Protein AF-A0A1S3J4L2-F1 (afdb_monomer_lite)

Organism: Lingula anatina (NCBI:txid7574)

Structure (mmCIF, N/CA/C/O backbone):
data_AF-A0A1S3J4L2-F1
#
_entry.id   AF-A0A1S3J4L2-F1
#
loop_
_atom_site.group_PDB
_atom_site.id
_atom_site.type_symbol
_atom_site.label_atom_id
_atom_site.label_alt_id
_atom_site.label_comp_id
_atom_site.label_asym_id
_atom_site.label_entity_id
_atom_site.label_seq_id
_atom_site.pdbx_PDB_ins_code
_atom_site.Cartn_x
_atom_site.Cartn_y
_atom_site.Cartn_z
_atom_site.occupancy
_atom_site.B_iso_or_equiv
_atom_site.auth_seq_id
_atom_site.auth_comp_id
_atom_site.auth_asym_id
_atom_site.auth_atom_id
_atom_site.pdbx_PDB_model_num
ATOM 1 N N . MET A 1 1 ? 9.289 -12.365 -8.839 1.00 95.38 1 MET A N 1
ATOM 2 C CA . MET A 1 1 ? 9.817 -11.916 -10.148 1.00 95.38 1 MET A CA 1
ATOM 3 C C . MET A 1 1 ? 8.700 -11.762 -11.166 1.00 95.38 1 MET A C 1
ATOM 5 O O . MET A 1 1 ? 8.234 -10.644 -11.313 1.00 95.38 1 MET A O 1
ATOM 9 N N . VAL A 1 2 ? 8.193 -12.844 -11.773 1.00 97.12 2 VAL A N 1
ATOM 10 C CA . VAL A 1 2 ? 7.150 -12.778 -12.822 1.00 97.12 2 VAL A CA 1
ATOM 11 C C . VAL A 1 2 ? 5.933 -11.952 -12.399 1.00 97.12 2 VAL A C 1
ATOM 13 O O . VAL A 1 2 ? 5.588 -11.002 -13.086 1.00 97.12 2 VAL A O 1
ATOM 16 N N . MET A 1 3 ? 5.343 -12.230 -11.230 1.00 97.94 3 MET A N 1
ATOM 17 C CA . MET A 1 3 ? 4.173 -11.473 -10.761 1.00 97.94 3 MET A CA 1
ATOM 18 C C . MET A 1 3 ? 4.462 -9.987 -10.532 1.00 97.94 3 MET A C 1
ATOM 20 O O . MET A 1 3 ? 3.619 -9.157 -10.833 1.00 97.94 3 MET A O 1
ATOM 24 N N . SER A 1 4 ? 5.655 -9.638 -10.044 1.00 97.56 4 SER A N 1
ATOM 25 C CA . SER A 1 4 ? 6.045 -8.235 -9.864 1.00 97.56 4 SER A CA 1
ATOM 26 C C . SER A 1 4 ? 6.133 -7.513 -11.203 1.00 97.56 4 SER A C 1
ATOM 28 O O . SER A 1 4 ? 5.570 -6.433 -11.337 1.00 97.56 4 SER A O 1
ATOM 30 N N . MET A 1 5 ? 6.758 -8.140 -12.205 1.00 97.25 5 MET A N 1
ATOM 31 C CA . MET A 1 5 ? 6.812 -7.567 -13.548 1.00 97.25 5 MET A CA 1
ATOM 32 C C . MET A 1 5 ? 5.424 -7.493 -14.190 1.00 97.25 5 MET A C 1
ATOM 34 O O . MET A 1 5 ? 5.068 -6.465 -14.748 1.00 97.25 5 MET A O 1
ATOM 38 N N . SER A 1 6 ? 4.613 -8.545 -14.063 1.00 96.38 6 SER A N 1
ATOM 39 C CA . SER A 1 6 ? 3.235 -8.561 -14.561 1.00 96.38 6 SER A CA 1
ATOM 40 C C . SER A 1 6 ? 2.420 -7.411 -13.960 1.00 96.38 6 SER A C 1
ATOM 42 O O . SER A 1 6 ? 1.810 -6.647 -14.699 1.00 96.38 6 SER A O 1
ATOM 44 N N . THR A 1 7 ? 2.480 -7.194 -12.640 1.00 97.12 7 THR A N 1
ATOM 45 C CA . THR A 1 7 ? 1.820 -6.041 -12.004 1.00 97.12 7 THR A CA 1
ATOM 46 C C . THR A 1 7 ? 2.348 -4.702 -12.528 1.00 97.12 7 THR A C 1
ATOM 48 O O . THR A 1 7 ? 1.549 -3.796 -12.758 1.00 97.12 7 THR A O 1
ATOM 51 N N . LEU A 1 8 ? 3.661 -4.564 -12.755 1.00 96.62 8 LEU A N 1
ATOM 52 C CA . LEU A 1 8 ? 4.227 -3.349 -13.351 1.00 96.62 8 LEU A CA 1
ATOM 53 C C . LEU A 1 8 ? 3.675 -3.107 -14.759 1.00 96.62 8 LEU A C 1
ATOM 55 O O . LEU A 1 8 ? 3.185 -2.015 -15.016 1.00 96.62 8 LEU A O 1
ATOM 59 N N . LEU A 1 9 ? 3.680 -4.117 -15.633 1.00 95.75 9 LEU A N 1
ATOM 60 C CA . LEU A 1 9 ? 3.182 -4.005 -17.009 1.00 95.75 9 LEU A CA 1
ATOM 61 C C . LEU A 1 9 ? 1.682 -3.690 -17.071 1.00 95.75 9 LEU A C 1
ATOM 63 O O . LEU A 1 9 ? 1.249 -2.928 -17.934 1.00 95.75 9 LEU A O 1
ATOM 67 N N . ARG A 1 10 ? 0.892 -4.211 -16.125 1.00 95.62 10 ARG A N 1
ATOM 68 C CA . ARG A 1 10 ? -0.543 -3.897 -16.006 1.00 95.62 10 ARG A CA 1
ATOM 69 C C . ARG A 1 10 ? -0.801 -2.437 -15.629 1.00 95.62 10 ARG A C 1
ATOM 71 O O . ARG A 1 10 ? -1.798 -1.878 -16.073 1.00 95.62 10 ARG A O 1
ATOM 78 N N . ASN A 1 11 ? 0.078 -1.831 -14.832 1.00 94.94 11 ASN A N 1
ATOM 79 C CA . ASN A 1 11 ? -0.028 -0.421 -14.439 1.00 94.94 11 ASN A CA 1
ATOM 80 C C . ASN A 1 11 ? 0.638 0.519 -15.454 1.00 94.94 11 ASN A C 1
ATOM 82 O O . ASN A 1 11 ? 0.178 1.638 -15.666 1.00 94.94 11 ASN A O 1
ATOM 86 N N . LYS A 1 12 ? 1.730 0.069 -16.076 1.00 94.50 12 LYS A N 1
ATOM 87 C CA . LYS A 1 12 ? 2.533 0.828 -17.027 1.00 94.50 12 LYS A CA 1
ATOM 88 C C . LYS A 1 12 ? 3.054 -0.108 -18.127 1.00 94.50 12 LYS A C 1
ATOM 90 O O . LYS A 1 12 ? 4.116 -0.702 -17.956 1.00 94.50 12 LYS A O 1
ATOM 95 N N . PRO A 1 13 ? 2.349 -0.211 -19.271 1.00 92.06 13 PRO A N 1
ATOM 96 C CA . PRO A 1 13 ? 2.710 -1.133 -20.355 1.00 92.06 13 PRO A CA 1
ATOM 97 C C . PRO A 1 13 ? 4.096 -0.895 -20.967 1.00 92.06 13 PRO A C 1
ATOM 99 O O . PRO A 1 13 ? 4.701 -1.823 -21.488 1.00 92.06 13 PRO A O 1
ATOM 102 N N . LYS A 1 14 ? 4.600 0.344 -20.893 1.00 92.62 14 LYS A N 1
ATOM 103 C CA . LYS A 1 14 ? 5.956 0.729 -21.313 1.00 92.62 14 LYS A CA 1
ATOM 104 C C . LYS A 1 14 ? 6.709 1.357 -20.131 1.00 92.62 14 LYS A C 1
ATOM 106 O O . LYS A 1 14 ? 6.730 2.588 -20.005 1.00 92.62 14 LYS A O 1
ATOM 111 N N . PRO A 1 15 ? 7.245 0.549 -19.200 1.00 95.31 15 PRO A N 1
ATOM 112 C CA . PRO A 1 15 ? 7.987 1.055 -18.053 1.00 95.31 15 PRO A CA 1
ATOM 113 C C . PRO A 1 15 ? 9.398 1.493 -18.459 1.00 95.31 15 PRO A C 1
ATOM 115 O O . PRO A 1 15 ? 9.988 0.938 -19.378 1.00 95.31 15 PRO A O 1
ATOM 118 N N . LYS A 1 16 ? 9.981 2.454 -17.748 1.00 95.81 16 LYS A N 1
ATOM 119 C CA . LYS A 1 16 ? 11.404 2.809 -17.853 1.00 95.81 16 LYS A CA 1
ATOM 120 C C . LYS A 1 16 ? 12.263 1.715 -17.211 1.00 95.81 16 LYS A C 1
ATOM 122 O O . LYS A 1 16 ? 11.797 1.018 -16.313 1.00 95.81 16 LYS A O 1
ATOM 127 N N . GLU A 1 17 ? 13.534 1.613 -17.602 1.00 94.94 17 GLU A N 1
ATOM 128 C CA . GLU A 1 17 ? 14.438 0.601 -17.026 1.00 94.94 17 GLU A CA 1
ATOM 129 C C . GLU A 1 17 ? 14.558 0.713 -15.497 1.00 94.94 17 GLU A C 1
ATOM 131 O O . GLU A 1 17 ? 14.557 -0.299 -14.803 1.00 94.94 17 GLU A O 1
ATOM 136 N N . GLU A 1 18 ? 14.587 1.937 -14.964 1.00 94.62 18 GLU A N 1
ATOM 137 C CA . GLU A 1 18 ? 14.624 2.188 -13.518 1.00 94.62 18 GLU A CA 1
ATOM 138 C C . GLU A 1 18 ? 13.386 1.621 -12.799 1.00 94.62 18 GLU A C 1
ATOM 140 O O . GLU A 1 18 ? 13.481 1.080 -11.701 1.00 94.62 18 GLU A O 1
ATOM 145 N N . GLU A 1 19 ? 12.208 1.685 -13.423 1.00 95.12 19 GLU A N 1
ATOM 146 C CA . GLU A 1 19 ? 10.973 1.137 -12.849 1.00 95.12 19 GLU A CA 1
ATOM 147 C C . GLU A 1 19 ? 10.989 -0.396 -12.851 1.00 95.12 19 GLU A C 1
ATOM 149 O O . GLU A 1 19 ? 10.502 -1.018 -11.902 1.00 95.12 19 GLU A O 1
ATOM 154 N N . VAL A 1 20 ? 11.596 -1.002 -13.878 1.00 96.31 20 VAL A N 1
ATOM 155 C CA . VAL A 1 20 ? 11.847 -2.449 -13.929 1.00 96.31 20 VAL A CA 1
ATOM 156 C C . VAL A 1 20 ? 12.805 -2.866 -12.817 1.00 96.31 20 VAL A C 1
ATOM 158 O O . VAL A 1 20 ? 12.575 -3.880 -12.170 1.00 96.31 20 VAL A O 1
ATOM 161 N N . GLU A 1 21 ? 13.853 -2.098 -12.534 1.00 95.19 21 GLU A N 1
ATOM 162 C CA . GLU A 1 21 ? 14.756 -2.400 -11.417 1.00 95.19 21 GLU A CA 1
ATOM 163 C C . GLU A 1 21 ? 14.051 -2.243 -10.060 1.00 95.19 21 GLU A C 1
ATOM 165 O O . GLU A 1 21 ? 14.093 -3.143 -9.212 1.00 95.19 21 GLU A O 1
ATOM 170 N N . ASN A 1 22 ? 13.324 -1.139 -9.877 1.00 94.19 22 ASN A N 1
ATOM 171 C CA . ASN A 1 22 ? 12.660 -0.808 -8.619 1.00 94.19 22 ASN A CA 1
ATOM 172 C C . ASN A 1 22 ? 11.575 -1.822 -8.224 1.00 94.19 22 ASN A C 1
ATOM 174 O O . ASN A 1 22 ? 11.453 -2.157 -7.040 1.00 94.19 22 ASN A O 1
ATOM 178 N N . ILE A 1 23 ? 10.837 -2.402 -9.181 1.00 96.31 23 ILE A N 1
ATOM 179 C CA . ILE A 1 23 ? 9.796 -3.395 -8.862 1.00 96.31 23 ILE A CA 1
ATOM 180 C C . ILE A 1 23 ? 10.363 -4.673 -8.213 1.00 96.31 23 ILE A C 1
ATOM 182 O O . ILE A 1 23 ? 9.628 -5.427 -7.562 1.00 96.31 23 ILE A O 1
ATOM 186 N N . PHE A 1 24 ? 11.672 -4.922 -8.340 1.00 96.81 24 PHE A N 1
ATOM 187 C CA . PHE A 1 24 ? 12.342 -6.081 -7.751 1.00 96.81 24 PHE A CA 1
ATOM 188 C C . PHE A 1 24 ? 12.949 -5.846 -6.364 1.00 96.81 24 PHE A C 1
ATOM 190 O O . PHE A 1 24 ? 13.405 -6.821 -5.770 1.00 96.81 24 PHE A O 1
ATOM 197 N N . GLN A 1 25 ? 12.856 -4.643 -5.782 1.00 95.06 25 GLN A N 1
ATOM 198 C CA . GLN A 1 25 ? 13.366 -4.339 -4.428 1.00 95.06 25 GLN A CA 1
ATOM 199 C C . GLN A 1 25 ? 12.900 -5.333 -3.343 1.00 95.06 25 GLN A C 1
ATOM 201 O O . GLN A 1 25 ? 13.617 -5.595 -2.382 1.00 95.06 25 GLN A O 1
ATOM 206 N N . GLY A 1 26 ? 11.698 -5.905 -3.486 1.00 95.69 26 GLY A N 1
ATOM 207 C CA . GLY A 1 26 ? 11.137 -6.889 -2.551 1.00 95.69 26 GLY A CA 1
ATOM 208 C C . GLY A 1 26 ? 11.308 -8.355 -2.958 1.00 95.69 26 GLY A C 1
ATOM 209 O O . GLY A 1 26 ? 10.668 -9.220 -2.363 1.00 95.69 26 GLY A O 1
ATOM 210 N N . ASN A 1 27 ? 12.087 -8.658 -3.999 1.00 97.44 27 ASN A N 1
ATOM 211 C CA . ASN A 1 27 ? 12.227 -10.010 -4.531 1.00 97.44 27 ASN A CA 1
ATOM 212 C C . ASN A 1 27 ? 13.662 -10.514 -4.388 1.00 97.44 27 ASN A C 1
ATOM 214 O O . ASN A 1 27 ? 14.582 -9.937 -4.954 1.00 97.44 27 ASN A O 1
ATOM 218 N N . LEU A 1 28 ? 13.837 -11.646 -3.704 1.00 97.44 28 LEU A N 1
ATOM 219 C CA . LEU A 1 28 ? 15.148 -12.256 -3.514 1.00 97.44 28 LEU A CA 1
ATOM 220 C C . LEU A 1 28 ? 15.372 -13.422 -4.480 1.00 97.44 28 LEU A C 1
ATOM 222 O O . LEU A 1 28 ? 14.517 -14.294 -4.631 1.00 97.44 28 LEU A O 1
ATOM 226 N N . CYS A 1 29 ? 16.546 -13.460 -5.104 1.00 96.94 29 CYS A N 1
ATOM 227 C CA . CYS A 1 29 ? 17.034 -14.599 -5.871 1.00 96.94 29 CYS A CA 1
ATOM 228 C C . CYS A 1 29 ? 18.476 -14.911 -5.467 1.00 96.94 29 CYS A C 1
ATOM 230 O O . CYS A 1 29 ? 19.332 -14.029 -5.456 1.00 96.94 29 CYS A O 1
ATOM 232 N N . ARG A 1 30 ? 18.753 -16.177 -5.137 1.00 98.00 30 ARG A N 1
ATOM 233 C CA . ARG A 1 30 ? 20.086 -16.612 -4.697 1.00 98.00 30 ARG A CA 1
ATOM 234 C C . ARG A 1 30 ? 20.963 -17.154 -5.829 1.00 98.00 30 ARG A C 1
ATOM 236 O O . ARG A 1 30 ? 22.171 -17.229 -5.652 1.00 98.00 30 ARG A O 1
ATOM 243 N N . CYS A 1 31 ? 20.371 -17.528 -6.963 1.00 97.94 31 CYS A N 1
ATOM 244 C CA . CYS A 1 31 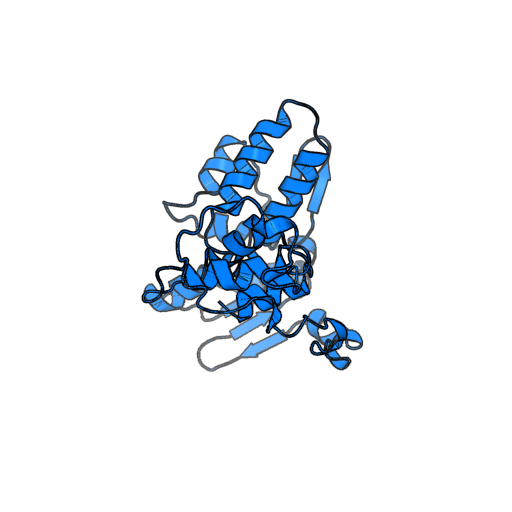? 21.055 -18.301 -8.004 1.00 97.94 31 CYS A CA 1
ATOM 245 C C . CYS A 1 31 ? 21.572 -17.443 -9.162 1.00 97.94 31 CYS A C 1
ATOM 247 O O . CYS A 1 31 ? 22.691 -17.633 -9.613 1.00 97.94 31 CYS A O 1
ATOM 249 N N . THR A 1 32 ? 20.760 -16.513 -9.667 1.00 95.19 32 THR A N 1
ATOM 250 C CA . THR A 1 32 ? 21.008 -15.884 -10.977 1.00 95.19 32 THR A CA 1
ATOM 251 C C . THR A 1 32 ? 21.933 -14.672 -10.926 1.00 95.19 32 THR A C 1
ATOM 253 O O . THR A 1 32 ? 22.329 -14.168 -11.972 1.00 95.19 32 THR A O 1
ATOM 256 N N . GLY A 1 33 ? 22.208 -14.138 -9.731 1.00 94.88 33 GLY A N 1
ATOM 257 C CA . GLY A 1 33 ? 22.867 -12.839 -9.586 1.00 94.88 33 GLY A CA 1
ATOM 258 C C . GLY A 1 33 ? 22.069 -11.674 -10.192 1.00 94.88 33 GLY A C 1
ATOM 259 O O . GLY A 1 33 ? 22.650 -10.631 -10.461 1.00 94.88 33 GLY A O 1
ATOM 260 N N . TYR A 1 34 ? 20.759 -11.847 -10.427 1.00 95.88 34 TYR A N 1
ATOM 261 C CA . TYR A 1 34 ? 19.798 -10.889 -11.012 1.00 95.88 34 TYR A CA 1
ATOM 262 C C . TYR A 1 34 ? 20.051 -10.426 -12.447 1.00 95.88 34 TYR A C 1
ATOM 264 O O . TYR A 1 34 ? 19.075 -10.137 -13.136 1.00 95.88 34 TYR A O 1
ATOM 272 N N . ARG A 1 35 ? 21.298 -10.404 -12.924 1.00 94.31 35 ARG A N 1
ATOM 273 C CA . ARG A 1 35 ? 21.663 -9.953 -14.273 1.00 94.31 35 ARG A CA 1
ATOM 274 C C . ARG A 1 35 ? 20.737 -10.493 -15.379 1.00 94.31 35 ARG A C 1
ATOM 276 O O . ARG A 1 35 ? 20.100 -9.666 -16.024 1.00 94.31 35 ARG A O 1
ATOM 283 N N . PRO A 1 36 ? 20.539 -11.818 -15.550 1.00 92.94 36 PRO A N 1
ATOM 284 C CA . PRO A 1 36 ? 19.683 -12.326 -16.628 1.00 92.94 36 PRO A CA 1
ATOM 285 C C . PRO A 1 36 ? 18.194 -11.985 -16.439 1.00 92.94 36 PRO A C 1
ATOM 287 O O . PRO A 1 36 ? 17.447 -11.904 -17.407 1.00 92.94 36 PRO A O 1
ATOM 290 N N . ILE A 1 37 ? 17.744 -11.764 -15.198 1.00 94.81 37 ILE A N 1
ATOM 291 C CA . ILE A 1 37 ? 16.358 -11.372 -14.902 1.00 94.81 37 ILE A CA 1
ATOM 292 C C . ILE A 1 37 ? 16.122 -9.930 -15.362 1.00 94.81 37 ILE A C 1
ATOM 294 O O . ILE A 1 37 ? 15.124 -9.647 -16.022 1.00 94.81 37 ILE A O 1
ATOM 298 N N . LEU A 1 38 ? 17.042 -9.026 -15.015 1.00 93.69 38 LEU A N 1
ATOM 299 C CA . LEU A 1 38 ? 16.960 -7.619 -15.398 1.00 93.69 38 LEU A CA 1
ATOM 300 C C . LEU A 1 38 ? 17.151 -7.442 -16.905 1.00 93.69 38 LEU A C 1
ATOM 302 O O . LEU A 1 38 ? 16.364 -6.732 -17.519 1.00 93.69 38 LEU A O 1
ATOM 306 N N . GLU A 1 39 ? 18.136 -8.112 -17.510 1.00 89.75 39 GLU A N 1
ATOM 307 C CA . GLU A 1 39 ? 18.350 -8.089 -18.965 1.00 89.75 39 GLU A CA 1
ATOM 308 C C . GLU A 1 39 ? 17.089 -8.528 -19.722 1.00 89.75 39 GLU A C 1
ATOM 310 O O . GLU A 1 39 ? 16.639 -7.816 -20.620 1.00 89.75 39 GLU A O 1
ATOM 315 N N . GLY A 1 40 ? 16.468 -9.638 -19.302 1.00 90.81 40 GLY A N 1
ATOM 316 C CA . GLY A 1 40 ? 15.223 -10.123 -19.893 1.00 90.81 40 GLY A CA 1
ATOM 317 C C . GLY A 1 40 ? 14.070 -9.129 -19.747 1.00 90.81 40 GLY A C 1
ATOM 318 O O . GLY A 1 40 ? 13.417 -8.797 -20.732 1.00 90.81 40 GLY A O 1
ATOM 319 N N . PHE A 1 41 ? 13.824 -8.598 -18.546 1.00 93.94 41 PHE A N 1
ATOM 320 C CA . PHE A 1 41 ? 12.686 -7.697 -18.320 1.00 93.94 41 PHE A CA 1
ATOM 321 C C . PHE A 1 41 ? 12.879 -6.275 -18.860 1.00 93.94 41 PHE A C 1
ATOM 323 O O . PHE A 1 41 ? 11.890 -5.615 -19.177 1.00 93.94 41 PHE A O 1
ATOM 330 N N . LYS A 1 42 ? 14.119 -5.805 -19.037 1.00 91.88 42 LYS A N 1
ATOM 331 C CA . LYS A 1 42 ? 14.408 -4.507 -19.673 1.00 91.88 42 LYS A CA 1
ATOM 332 C C . LYS A 1 42 ? 14.047 -4.470 -21.158 1.00 91.88 42 LYS A C 1
ATOM 334 O O . LYS A 1 42 ? 13.969 -3.385 -21.730 1.00 91.88 42 LYS A O 1
ATOM 339 N N . THR A 1 43 ? 13.774 -5.615 -21.784 1.00 90.50 43 THR A N 1
ATOM 340 C CA . THR A 1 43 ? 13.207 -5.652 -23.143 1.00 90.50 43 THR A CA 1
ATOM 341 C C . THR A 1 43 ? 11.848 -4.957 -23.227 1.00 90.50 43 THR A C 1
ATOM 343 O O . THR A 1 43 ? 11.555 -4.347 -24.247 1.00 90.50 43 THR A O 1
ATOM 346 N N . PHE A 1 44 ? 11.075 -4.924 -22.135 1.00 91.06 44 PHE A N 1
ATOM 347 C CA . PHE A 1 44 ? 9.806 -4.191 -22.063 1.00 91.06 44 PHE A CA 1
ATOM 348 C C . PHE A 1 44 ? 9.969 -2.665 -21.951 1.00 91.06 44 PHE A C 1
ATOM 350 O O . PHE A 1 44 ? 8.992 -1.933 -22.094 1.00 91.06 44 PHE A O 1
ATOM 357 N N . SER A 1 45 ? 11.184 -2.176 -21.683 1.00 89.25 45 SER A N 1
ATOM 358 C CA . SER A 1 45 ? 11.493 -0.745 -21.551 1.00 89.25 45 SER A CA 1
ATOM 359 C C . SER A 1 45 ? 12.055 -0.109 -22.813 1.00 89.25 45 SER A C 1
ATOM 361 O O . SER A 1 45 ? 12.137 1.117 -22.898 1.00 89.25 45 SER A O 1
ATOM 363 N N . LYS A 1 46 ? 12.490 -0.930 -23.767 1.00 77.44 46 LYS A N 1
ATOM 364 C CA . LYS A 1 46 ? 13.094 -0.472 -25.015 1.00 77.44 46 LYS A CA 1
ATOM 365 C C . LYS A 1 46 ? 12.026 -0.384 -26.096 1.00 77.44 46 LYS A C 1
ATOM 367 O O . LYS A 1 46 ? 11.015 -1.080 -26.047 1.00 77.44 46 LYS A O 1
ATOM 372 N N . ASP A 1 47 ? 12.281 0.466 -27.084 1.00 69.31 47 ASP A N 1
ATOM 373 C CA . ASP A 1 47 ? 11.565 0.370 -28.352 1.00 69.31 47 ASP A CA 1
ATOM 374 C C . ASP A 1 47 ? 11.781 -1.019 -28.956 1.00 69.31 47 ASP A C 1
ATOM 376 O O . ASP A 1 47 ? 12.775 -1.688 -28.646 1.00 69.31 47 ASP A O 1
ATOM 380 N N . GLU A 1 48 ? 10.847 -1.435 -29.812 1.00 66.69 48 GLU A N 1
ATOM 381 C CA . GLU A 1 48 ? 10.872 -2.754 -30.438 1.00 66.69 48 GLU A CA 1
ATOM 382 C C . GLU A 1 48 ? 12.275 -3.086 -30.972 1.00 66.69 48 GLU A C 1
ATOM 384 O O . GLU A 1 48 ? 12.917 -2.245 -31.624 1.00 66.69 48 GLU A O 1
ATOM 389 N N . PRO A 1 49 ? 12.798 -4.285 -30.653 1.00 67.88 49 PRO A N 1
ATOM 390 C CA . PRO A 1 49 ? 14.121 -4.668 -31.097 1.00 67.88 49 PRO A CA 1
ATOM 391 C C . PRO A 1 49 ? 14.177 -4.646 -32.628 1.00 67.88 49 PRO A C 1
ATOM 393 O O . PRO A 1 49 ? 13.236 -4.991 -33.336 1.00 67.88 49 PRO A O 1
ATOM 396 N N . CYS A 1 50 ? 15.311 -4.199 -33.155 1.00 67.62 50 CYS A N 1
ATOM 397 C CA . CYS A 1 50 ? 15.549 -4.125 -34.588 1.00 67.62 50 CYS A CA 1
ATOM 398 C C . CYS A 1 50 ? 15.820 -5.532 -35.133 1.00 67.62 50 CYS A C 1
ATOM 400 O O . CYS A 1 50 ? 16.963 -5.985 -35.158 1.00 67.62 50 CYS A O 1
ATOM 402 N N . CYS A 1 51 ? 14.775 -6.210 -35.605 1.00 70.25 51 CYS A N 1
ATOM 403 C CA . CYS A 1 51 ? 14.832 -7.614 -36.037 1.00 70.25 51 CYS A CA 1
ATOM 404 C C . CYS A 1 51 ? 15.422 -7.843 -37.429 1.00 70.25 51 CYS A C 1
ATOM 406 O O . CYS A 1 51 ? 15.165 -8.849 -38.080 1.00 70.25 51 CYS A O 1
ATOM 408 N N . MET A 1 52 ? 16.268 -6.914 -37.872 1.00 68.88 52 MET A N 1
ATOM 409 C CA . MET A 1 52 ? 17.041 -7.040 -39.105 1.00 68.88 52 MET A CA 1
ATOM 410 C C . MET A 1 52 ? 18.344 -7.836 -38.899 1.00 68.88 52 MET A C 1
ATOM 412 O O . MET A 1 52 ? 19.147 -7.934 -39.828 1.00 68.88 52 MET A O 1
ATOM 416 N N . GLY A 1 53 ? 18.582 -8.387 -37.701 1.00 68.56 53 GLY A N 1
ATOM 417 C CA . GLY A 1 53 ? 19.781 -9.160 -37.368 1.00 68.56 53 GLY A CA 1
ATOM 418 C C . GLY A 1 53 ? 21.065 -8.385 -37.680 1.00 68.56 53 GLY A C 1
ATOM 419 O O . GLY A 1 53 ? 21.203 -7.209 -37.335 1.00 68.56 53 GLY A O 1
ATOM 420 N N . SER A 1 54 ? 21.987 -9.002 -38.422 1.00 64.88 54 SER A N 1
ATOM 421 C CA . SER A 1 54 ? 23.233 -8.368 -38.890 1.00 64.88 54 SER A CA 1
ATOM 422 C C . SER A 1 54 ? 23.027 -7.139 -39.788 1.00 64.88 54 SER A C 1
ATOM 424 O O . SER A 1 54 ? 23.938 -6.327 -39.932 1.00 64.88 54 SER A O 1
ATOM 426 N N . LYS A 1 55 ? 21.831 -6.949 -40.360 1.00 67.50 55 LYS A N 1
ATOM 427 C CA . LYS A 1 55 ? 21.481 -5.777 -41.180 1.00 67.50 55 LYS A CA 1
ATOM 428 C C . LYS A 1 55 ? 20.919 -4.612 -40.363 1.00 67.50 55 LYS A C 1
ATOM 430 O O . LYS A 1 55 ? 20.539 -3.596 -40.945 1.00 67.50 55 LYS A O 1
ATOM 435 N N . CYS A 1 56 ? 20.834 -4.726 -39.037 1.00 68.44 56 CYS A N 1
ATOM 436 C CA . CYS A 1 56 ? 20.381 -3.610 -38.223 1.00 68.44 56 CYS A CA 1
ATOM 437 C C . CYS A 1 56 ? 21.385 -2.448 -38.270 1.00 68.44 56 CYS A C 1
ATOM 439 O O . CYS A 1 56 ? 22.555 -2.611 -37.933 1.00 68.44 56 CYS A O 1
ATOM 441 N N . CYS A 1 57 ? 20.919 -1.240 -38.597 1.00 69.50 57 CYS A N 1
ATOM 442 C CA . CYS A 1 57 ? 21.750 -0.031 -38.622 1.00 69.50 57 CYS A CA 1
ATOM 443 C C . CYS A 1 57 ? 22.427 0.285 -37.272 1.00 69.50 57 CYS A C 1
ATOM 445 O O . CYS A 1 57 ? 23.463 0.942 -37.249 1.00 69.50 57 CYS A O 1
ATOM 447 N N . LYS A 1 58 ? 21.892 -0.228 -36.152 1.00 65.25 58 LYS A N 1
ATOM 448 C CA . LYS A 1 58 ? 22.478 -0.098 -34.806 1.00 65.25 58 LYS A CA 1
ATOM 449 C C . LYS A 1 58 ? 23.685 -1.021 -34.553 1.00 65.25 58 LYS A C 1
ATOM 451 O O . LYS A 1 58 ? 24.388 -0.810 -33.571 1.00 65.25 58 LYS A O 1
ATOM 456 N N . ASN A 1 59 ? 23.945 -2.004 -35.421 1.00 61.16 59 ASN A N 1
ATOM 457 C CA . ASN A 1 59 ? 25.062 -2.951 -35.283 1.00 61.16 59 ASN A CA 1
ATOM 458 C C . ASN A 1 59 ? 26.358 -2.476 -35.965 1.00 61.16 59 ASN A C 1
ATOM 460 O O . ASN A 1 59 ? 27.387 -3.122 -35.822 1.00 61.16 59 ASN A O 1
ATOM 464 N N . GLN A 1 60 ? 26.346 -1.337 -36.666 1.00 58.03 60 GLN A N 1
ATOM 465 C CA . GLN A 1 60 ? 27.500 -0.851 -37.441 1.00 58.03 60 GLN A CA 1
ATOM 466 C C . GLN A 1 60 ? 28.661 -0.300 -36.587 1.00 58.03 60 GLN A C 1
ATOM 468 O O . GLN A 1 60 ? 29.740 -0.063 -37.117 1.00 58.03 60 GLN A O 1
ATOM 473 N N . THR A 1 61 ? 28.463 -0.084 -35.281 1.00 53.62 61 THR A N 1
ATOM 474 C CA . THR A 1 61 ? 29.445 0.556 -34.380 1.00 53.62 61 THR A CA 1
ATOM 475 C C . THR A 1 61 ? 29.906 -0.318 -33.212 1.00 53.62 61 THR A C 1
ATOM 477 O O . THR A 1 61 ? 30.710 0.138 -32.398 1.00 53.62 61 THR A O 1
ATOM 480 N N . ARG A 1 62 ? 29.425 -1.562 -33.091 1.00 53.03 62 ARG A N 1
ATOM 481 C CA . ARG A 1 62 ? 29.861 -2.469 -32.021 1.00 53.03 62 ARG A CA 1
ATOM 482 C C . ARG A 1 62 ? 31.046 -3.299 -32.507 1.00 53.03 62 ARG A C 1
ATOM 484 O O . ARG A 1 62 ? 30.876 -4.154 -33.365 1.00 53.03 62 ARG A O 1
ATOM 491 N N . ASN A 1 63 ? 32.229 -3.036 -31.946 1.00 47.56 63 ASN A N 1
ATOM 492 C CA . ASN A 1 63 ? 33.363 -3.956 -32.030 1.00 47.56 63 ASN A CA 1
ATOM 493 C C . ASN A 1 63 ? 32.887 -5.362 -31.640 1.00 47.56 63 ASN A C 1
ATOM 495 O O . ASN A 1 63 ? 32.174 -5.515 -30.647 1.00 47.56 63 ASN A O 1
ATOM 499 N N . GLU A 1 64 ? 33.276 -6.350 -32.443 1.00 46.25 64 GLU A N 1
ATOM 500 C CA . GLU A 1 64 ? 32.961 -7.774 -32.317 1.00 46.25 64 GLU A CA 1
ATOM 501 C C . GLU A 1 64 ? 33.605 -8.392 -31.062 1.00 46.25 64 GLU A C 1
ATOM 503 O O . GLU A 1 64 ? 34.452 -9.278 -31.134 1.00 46.25 64 GLU A O 1
ATOM 508 N N . GLU A 1 65 ? 33.225 -7.943 -29.870 1.00 47.31 65 GLU A N 1
ATOM 509 C CA . GLU A 1 65 ? 33.296 -8.827 -28.715 1.00 47.31 65 GLU A CA 1
ATOM 510 C C . GLU A 1 65 ? 32.127 -9.800 -28.854 1.00 47.31 65 GLU A C 1
ATOM 512 O O . GLU A 1 65 ? 30.968 -9.387 -28.889 1.00 47.31 65 GLU A O 1
ATOM 517 N N . HIS A 1 66 ? 32.441 -11.090 -28.997 1.00 43.38 66 HIS A N 1
ATOM 518 C CA . HIS A 1 66 ? 31.489 -12.199 -28.981 1.00 43.38 66 HIS A CA 1
ATOM 519 C C . HIS A 1 66 ? 30.724 -12.210 -27.645 1.00 43.38 66 HIS A C 1
ATOM 521 O O . HIS A 1 66 ? 31.006 -12.993 -26.737 1.00 43.38 66 HIS A O 1
ATOM 527 N N . VAL A 1 67 ? 29.738 -11.330 -27.509 1.00 52.03 67 VAL A N 1
ATOM 528 C CA . VAL A 1 67 ? 28.696 -11.468 -26.506 1.00 52.03 67 VAL A CA 1
ATOM 529 C C . VAL A 1 67 ? 27.854 -12.637 -26.994 1.00 52.03 67 VAL A C 1
ATOM 531 O O . VAL A 1 67 ? 27.165 -12.543 -28.005 1.00 52.03 67 VAL A O 1
ATOM 534 N N . LEU A 1 68 ? 27.987 -13.785 -26.332 1.00 49.41 68 LEU A N 1
ATOM 535 C CA . LEU A 1 68 ? 27.039 -14.883 -26.472 1.00 49.41 68 LEU A CA 1
ATOM 536 C C . LEU A 1 68 ? 25.670 -14.352 -26.036 1.00 49.41 68 LEU A C 1
ATOM 538 O O . LEU A 1 68 ? 25.364 -14.339 -24.841 1.00 49.41 68 LEU A O 1
ATOM 542 N N . ASP A 1 69 ? 24.874 -13.877 -26.992 1.00 60.56 69 ASP A N 1
ATOM 543 C CA . ASP A 1 69 ? 23.478 -13.546 -26.749 1.00 60.56 69 ASP A CA 1
ATOM 544 C C . ASP A 1 69 ? 22.754 -14.855 -26.420 1.00 60.56 69 ASP A C 1
ATOM 546 O O . ASP A 1 69 ? 22.547 -15.730 -27.257 1.00 60.56 69 ASP A O 1
ATOM 550 N N . VAL A 1 70 ? 22.440 -15.025 -25.133 1.00 67.19 70 VAL A N 1
ATOM 551 C CA . VAL A 1 70 ? 21.804 -16.236 -24.590 1.00 67.19 70 VAL A CA 1
ATOM 552 C C . VAL A 1 70 ? 20.361 -16.379 -25.104 1.00 67.19 70 VAL A C 1
ATOM 554 O O . VAL A 1 70 ? 19.799 -17.471 -25.053 1.00 67.19 70 VAL A O 1
ATOM 557 N N . ALA A 1 71 ? 19.766 -15.290 -25.604 1.00 72.69 71 ALA A N 1
ATOM 558 C CA . ALA A 1 71 ? 18.472 -15.263 -26.274 1.00 72.69 71 ALA A CA 1
ATOM 559 C C . ALA A 1 71 ? 18.369 -14.054 -27.220 1.00 72.69 71 ALA A C 1
ATOM 561 O O . ALA A 1 71 ? 18.798 -12.957 -26.866 1.00 72.69 71 ALA A O 1
ATOM 562 N N . GLU A 1 72 ? 17.745 -14.252 -28.381 1.00 77.00 72 GLU A N 1
ATOM 563 C CA . GLU A 1 72 ? 17.449 -13.214 -29.374 1.00 77.00 72 GLU A CA 1
ATOM 564 C C . GLU A 1 72 ? 16.134 -12.500 -29.001 1.00 77.00 72 GLU A C 1
ATOM 566 O O . GLU A 1 72 ? 15.069 -13.122 -29.038 1.00 77.00 72 GLU A O 1
ATOM 571 N N . PRO A 1 73 ? 16.141 -11.192 -28.666 1.00 76.56 73 PRO A N 1
ATOM 572 C CA . PRO A 1 73 ? 14.920 -10.471 -28.285 1.00 76.56 73 PRO A CA 1
ATOM 573 C C . PRO A 1 73 ? 13.832 -10.453 -29.366 1.00 76.56 73 PRO A C 1
ATOM 575 O O . PRO A 1 73 ? 12.668 -10.208 -29.066 1.00 76.56 73 PRO A O 1
ATOM 578 N N . CYS A 1 74 ? 14.211 -10.689 -30.620 1.00 78.19 74 CYS A N 1
ATOM 579 C CA . CYS A 1 74 ? 13.304 -10.743 -31.761 1.00 78.19 74 CYS A CA 1
ATOM 580 C C . CYS A 1 74 ? 12.460 -12.015 -31.836 1.00 78.19 74 CYS A C 1
ATOM 582 O O . CYS A 1 74 ? 11.425 -12.004 -32.498 1.00 78.19 74 CYS A O 1
ATOM 584 N N . ASP A 1 75 ? 12.853 -13.070 -31.122 1.00 84.19 75 ASP A N 1
ATOM 585 C CA . ASP A 1 75 ? 12.052 -14.289 -30.998 1.00 84.19 75 ASP A CA 1
ATOM 586 C C . ASP A 1 75 ? 10.965 -14.155 -29.918 1.00 84.19 75 ASP A C 1
ATOM 588 O O . ASP A 1 75 ? 10.141 -15.053 -29.728 1.00 84.19 75 ASP A O 1
ATOM 592 N N . PHE A 1 76 ? 10.952 -13.047 -29.168 1.00 88.00 76 PHE A N 1
ATOM 593 C CA . PHE A 1 76 ? 9.997 -12.844 -28.088 1.00 88.00 76 PHE A CA 1
ATOM 594 C C . PHE A 1 76 ? 8.635 -12.427 -28.634 1.00 88.00 76 PHE A C 1
ATOM 596 O O . PHE A 1 76 ? 8.508 -11.511 -29.443 1.00 88.00 76 PHE A O 1
ATOM 603 N N . VAL A 1 77 ? 7.591 -13.085 -28.132 1.00 89.19 77 VAL A N 1
ATOM 604 C CA . VAL A 1 77 ? 6.210 -12.741 -28.468 1.00 89.19 77 VAL A CA 1
ATOM 605 C C . VAL A 1 77 ? 5.883 -11.359 -27.883 1.00 89.19 77 VAL A C 1
ATOM 607 O O . VAL A 1 77 ? 6.059 -11.165 -26.675 1.00 89.19 77 VAL A O 1
ATOM 610 N N . PRO A 1 78 ? 5.395 -10.403 -28.698 1.00 87.50 78 PRO A N 1
ATOM 611 C CA . PRO A 1 78 ? 4.967 -9.100 -28.205 1.00 87.50 78 PRO A CA 1
ATOM 612 C C . PRO A 1 78 ? 3.863 -9.222 -27.151 1.00 87.50 78 PRO A C 1
ATOM 614 O O . PRO A 1 78 ? 3.003 -10.100 -27.221 1.00 87.50 78 PRO A O 1
ATOM 617 N N . VAL A 1 79 ? 3.861 -8.310 -26.179 1.00 88.31 79 VAL A N 1
ATOM 618 C CA . VAL A 1 79 ? 2.824 -8.281 -25.140 1.00 88.31 79 VAL A CA 1
ATOM 619 C C . VAL A 1 79 ? 1.536 -7.717 -25.724 1.00 88.31 79 VAL A C 1
ATOM 621 O O . VAL A 1 79 ? 1.477 -6.541 -26.080 1.00 88.31 79 VAL A O 1
ATOM 624 N N . ASP A 1 80 ? 0.488 -8.535 -25.750 1.00 91.12 80 ASP A N 1
ATOM 625 C CA . ASP A 1 80 ? -0.872 -8.089 -26.034 1.00 91.12 80 ASP A CA 1
ATOM 626 C C . ASP A 1 80 ? -1.627 -7.836 -24.721 1.00 91.12 80 ASP A C 1
ATOM 628 O O . ASP A 1 80 ? -2.092 -8.758 -24.049 1.00 91.12 80 ASP A O 1
ATOM 632 N N . THR A 1 81 ? -1.767 -6.560 -24.356 1.00 89.06 81 THR A N 1
ATOM 633 C CA . THR A 1 81 ? -2.462 -6.143 -23.129 1.00 89.06 81 THR A CA 1
ATOM 634 C C . THR A 1 81 ? -3.970 -6.401 -23.169 1.00 89.06 81 THR A C 1
ATOM 636 O O . THR A 1 81 ? -4.622 -6.328 -22.126 1.00 89.06 81 THR A O 1
ATOM 639 N N . THR A 1 82 ? -4.543 -6.723 -24.335 1.00 93.00 82 THR A N 1
ATOM 640 C CA . THR A 1 82 ? -5.974 -7.030 -24.482 1.00 93.00 82 THR A CA 1
ATOM 641 C C . THR A 1 82 ? -6.326 -8.460 -24.070 1.00 93.00 82 THR A C 1
ATOM 643 O O . THR A 1 82 ? -7.476 -8.717 -23.718 1.00 93.00 82 THR A O 1
ATOM 646 N N . GLN A 1 83 ? -5.344 -9.370 -24.052 1.00 94.81 83 GLN A N 1
ATOM 647 C CA . GLN A 1 83 ? -5.520 -10.776 -23.649 1.00 94.81 83 GLN A CA 1
ATOM 648 C C . GLN A 1 83 ? -5.349 -10.998 -22.141 1.00 94.81 83 GLN A C 1
ATOM 650 O O . GLN A 1 83 ? -5.429 -12.120 -21.639 1.00 94.81 83 GLN A O 1
ATOM 655 N N . GLU A 1 84 ? -5.113 -9.924 -21.397 1.00 94.25 84 GLU A N 1
ATOM 656 C CA . GLU A 1 84 ? -5.016 -9.956 -19.950 1.00 94.25 84 GLU A CA 1
ATOM 657 C C . GLU A 1 84 ? -6.366 -10.313 -19.303 1.00 94.25 84 GLU A C 1
ATOM 659 O O . GLU A 1 84 ? -7.416 -9.852 -19.762 1.00 94.25 84 GLU A O 1
ATOM 664 N N . PRO A 1 85 ? -6.381 -11.072 -18.186 1.00 95.88 85 PRO A N 1
ATOM 665 C CA . PRO A 1 85 ? -7.619 -11.399 -17.493 1.00 95.88 85 PRO A CA 1
ATOM 666 C C . PRO A 1 85 ? -8.437 -10.150 -17.167 1.00 95.88 85 PRO A C 1
ATOM 668 O O . PRO A 1 85 ? -7.949 -9.215 -16.508 1.00 95.88 85 PRO A O 1
ATOM 671 N N . ILE A 1 86 ? -9.694 -10.165 -17.614 1.00 96.75 86 ILE A N 1
ATOM 672 C CA . ILE A 1 86 ? -10.650 -9.103 -17.329 1.00 96.75 86 ILE A CA 1
ATOM 673 C C . ILE A 1 86 ? -10.903 -9.021 -15.826 1.00 96.75 86 ILE A C 1
ATOM 675 O O . ILE A 1 86 ? -10.929 -10.026 -15.113 1.00 96.75 86 ILE A O 1
ATOM 679 N N . PHE A 1 87 ? -11.134 -7.808 -15.332 1.00 95.81 87 PHE A N 1
ATOM 680 C CA . PHE A 1 87 ? -11.561 -7.644 -13.950 1.00 95.81 87 PHE A CA 1
ATOM 681 C C . PHE A 1 87 ? -12.960 -8.272 -13.764 1.00 95.81 87 PHE A C 1
ATOM 683 O O . PHE A 1 87 ? -13.854 -7.942 -14.554 1.00 95.81 87 PHE A O 1
ATOM 690 N N . PRO A 1 88 ? -13.175 -9.122 -12.737 1.00 95.56 88 PRO A N 1
ATOM 691 C CA . PRO A 1 88 ? -14.428 -9.847 -12.538 1.00 95.56 88 PRO A CA 1
ATOM 692 C C . PRO A 1 88 ? -15.666 -8.929 -12.557 1.00 95.56 88 PRO A C 1
ATOM 694 O O . PRO A 1 88 ? -15.759 -8.027 -11.718 1.00 95.56 88 PRO A O 1
ATOM 697 N N . PRO A 1 89 ? -16.635 -9.139 -13.472 1.00 95.31 89 PRO A N 1
ATOM 698 C CA . PRO A 1 89 ? -17.803 -8.262 -13.596 1.00 95.31 89 PRO A CA 1
ATOM 699 C C . PRO A 1 89 ? -18.643 -8.156 -12.317 1.00 95.31 89 PRO A C 1
ATOM 701 O O . PRO A 1 89 ? -19.116 -7.072 -11.985 1.00 95.31 89 PRO A O 1
ATOM 704 N N . GLU A 1 90 ? -18.771 -9.247 -11.556 1.00 94.44 90 GLU A N 1
ATOM 705 C CA . GLU A 1 90 ? -19.519 -9.275 -10.291 1.00 94.44 90 GLU A CA 1
ATOM 706 C C . GLU A 1 90 ? -18.991 -8.245 -9.279 1.00 94.44 90 GLU A C 1
ATOM 708 O O . GLU A 1 90 ? -19.769 -7.542 -8.633 1.00 94.44 90 GLU A O 1
ATOM 713 N N . LEU A 1 91 ? -17.666 -8.090 -9.195 1.00 93.25 91 LEU A N 1
ATOM 714 C CA . LEU A 1 91 ? -17.024 -7.134 -8.292 1.00 93.25 91 LEU A CA 1
ATOM 715 C C . LEU A 1 91 ? -17.171 -5.679 -8.761 1.00 93.25 91 LEU A C 1
ATOM 717 O O . LEU A 1 91 ? -17.045 -4.777 -7.939 1.00 93.25 91 LEU A O 1
ATOM 721 N N . LYS A 1 92 ? -17.434 -5.431 -10.054 1.00 90.19 92 LYS A N 1
ATOM 722 C CA . LYS A 1 92 ? -17.706 -4.073 -10.568 1.00 90.19 92 LYS A CA 1
ATOM 723 C C . LYS A 1 92 ? -19.120 -3.611 -10.248 1.00 90.19 92 LYS A C 1
ATOM 725 O O . LYS A 1 92 ? -19.335 -2.427 -10.026 1.00 90.19 92 LYS A O 1
ATOM 730 N N . ILE A 1 93 ? -20.079 -4.534 -10.298 1.00 90.69 93 ILE A N 1
ATOM 731 C CA . ILE A 1 93 ? -21.509 -4.223 -10.180 1.00 90.69 93 ILE A CA 1
ATOM 732 C C . ILE A 1 93 ? -21.948 -4.242 -8.709 1.00 90.69 93 ILE A C 1
ATOM 734 O O . ILE A 1 93 ? -22.822 -3.479 -8.300 1.00 90.69 93 ILE A O 1
ATOM 738 N N . SER A 1 94 ? -21.346 -5.107 -7.889 1.00 88.38 94 SER A N 1
ATOM 739 C CA . SER A 1 94 ? -21.712 -5.245 -6.482 1.00 88.38 94 SER A CA 1
ATOM 740 C C . SER A 1 94 ? -21.022 -4.208 -5.594 1.00 88.38 94 SER A C 1
ATOM 742 O O . SER A 1 94 ? -19.868 -4.363 -5.196 1.00 88.38 94 SER A O 1
ATOM 744 N N . ASN A 1 95 ? -21.785 -3.211 -5.145 1.00 80.06 95 ASN A N 1
ATOM 745 C CA . ASN A 1 95 ? -21.334 -2.278 -4.103 1.00 80.06 95 ASN A CA 1
ATOM 746 C C . ASN A 1 95 ? -21.303 -2.911 -2.698 1.00 80.06 95 ASN A C 1
ATOM 748 O O . ASN A 1 95 ? -20.794 -2.312 -1.750 1.00 80.06 95 ASN A O 1
ATOM 752 N N . GLY A 1 96 ? -21.854 -4.118 -2.523 1.00 79.00 96 GLY A N 1
ATOM 753 C CA . GLY A 1 96 ? -22.052 -4.727 -1.206 1.00 79.00 96 GLY A CA 1
ATOM 754 C C . GLY A 1 96 ? -20.779 -5.278 -0.558 1.00 79.00 96 GLY A C 1
ATOM 755 O O . GLY A 1 96 ? -20.743 -5.435 0.663 1.00 79.00 96 GLY A O 1
ATOM 756 N N . PHE A 1 97 ? -19.732 -5.563 -1.335 1.00 82.56 97 PHE A N 1
ATOM 757 C CA . PHE A 1 97 ? -18.508 -6.172 -0.801 1.00 82.56 97 PHE A CA 1
ATOM 758 C C . PHE A 1 97 ? -17.642 -5.184 -0.008 1.00 82.56 97 PHE A C 1
ATOM 760 O O . PHE A 1 97 ? -16.973 -5.597 0.941 1.00 82.56 97 PHE A O 1
ATOM 767 N N . GLY A 1 98 ? -17.690 -3.890 -0.340 1.00 84.88 98 GLY A N 1
ATOM 768 C CA . GLY A 1 98 ? -16.923 -2.835 0.336 1.00 84.88 98 GLY A CA 1
ATOM 769 C C . GLY A 1 98 ? -17.700 -2.046 1.395 1.00 84.88 98 GLY A C 1
ATOM 770 O O . GLY A 1 98 ? -17.096 -1.472 2.289 1.00 84.88 98 GLY A O 1
ATOM 771 N N . THR A 1 99 ? -19.032 -2.043 1.335 1.00 90.19 99 THR A N 1
ATOM 772 C CA . THR A 1 99 ? -19.878 -1.122 2.125 1.00 90.19 99 THR A CA 1
ATOM 773 C C . THR A 1 99 ? -20.554 -1.764 3.332 1.00 90.19 99 THR A C 1
ATOM 775 O O . THR A 1 99 ? -21.257 -1.094 4.081 1.00 90.19 99 THR A O 1
ATOM 778 N N . LYS A 1 100 ? -20.369 -3.070 3.543 1.00 93.50 100 LYS A N 1
ATOM 779 C CA . LYS A 1 100 ? -20.973 -3.791 4.668 1.00 93.50 100 LYS A CA 1
ATOM 780 C C . LYS A 1 100 ? -19.993 -3.957 5.817 1.00 93.50 100 LYS A C 1
ATOM 782 O O . LYS A 1 100 ? -18.855 -4.391 5.610 1.00 93.50 100 LYS A O 1
ATOM 787 N N . PHE A 1 101 ? -20.490 -3.727 7.030 1.00 96.69 101 PHE A N 1
ATOM 788 C CA . PHE A 1 101 ? -19.843 -4.207 8.242 1.00 96.69 101 PHE A CA 1
ATOM 789 C C . PHE A 1 101 ? -19.782 -5.738 8.206 1.00 96.69 101 PHE A C 1
ATOM 791 O O . PHE A 1 101 ? -20.813 -6.391 8.031 1.00 96.69 101 PHE A O 1
ATOM 798 N N . LEU A 1 102 ? -18.594 -6.322 8.376 1.00 96.88 102 LEU A N 1
ATOM 799 C CA . LEU A 1 102 ? -18.424 -7.780 8.389 1.00 96.88 102 LEU A CA 1
ATOM 800 C C . LEU A 1 102 ? -17.888 -8.273 9.729 1.00 96.88 102 LEU A C 1
ATOM 802 O O . LEU A 1 102 ? -17.075 -7.618 10.379 1.00 96.88 102 LEU A O 1
ATOM 806 N N . THR A 1 103 ? -18.329 -9.468 10.113 1.00 97.81 103 THR A N 1
ATOM 807 C CA . THR A 1 103 ? -17.848 -10.192 11.289 1.00 97.81 103 THR A CA 1
ATOM 808 C C . THR A 1 103 ? -17.488 -11.609 10.888 1.00 97.81 103 THR A C 1
ATOM 810 O O . THR A 1 103 ? -18.342 -12.349 10.405 1.00 97.81 103 THR A O 1
ATOM 813 N N . PHE A 1 104 ? -16.247 -12.002 11.151 1.00 97.69 104 PHE A N 1
ATOM 814 C CA . PHE A 1 104 ? -15.799 -13.384 11.029 1.00 97.69 104 PHE A CA 1
ATOM 815 C C . PHE A 1 104 ? -15.360 -13.872 12.401 1.00 97.69 104 PHE A C 1
ATOM 817 O O . PHE A 1 104 ? -14.582 -13.206 13.086 1.00 97.69 104 PHE A O 1
ATOM 824 N N . LYS A 1 105 ? -15.878 -15.021 12.826 1.00 97.44 105 LYS A N 1
ATOM 825 C CA . LYS A 1 105 ? -15.572 -15.607 14.132 1.00 97.44 105 LYS A CA 1
ATOM 826 C C . LYS A 1 105 ? -15.006 -17.002 13.949 1.00 97.44 105 LYS A C 1
ATOM 828 O O . LYS A 1 105 ? -15.505 -17.786 13.151 1.00 97.44 105 LYS A O 1
ATOM 833 N N . SER A 1 106 ? -13.978 -17.286 14.728 1.00 95.88 106 SER A N 1
ATOM 834 C CA . SER A 1 106 ? -13.428 -18.618 14.946 1.00 95.88 106 SER A CA 1
ATOM 835 C C . SER A 1 106 ? -13.332 -18.864 16.450 1.00 95.88 106 SER A C 1
ATOM 837 O O . SER A 1 106 ? -13.564 -17.951 17.241 1.00 95.88 106 SER A O 1
ATOM 839 N N . GLU A 1 107 ? -12.920 -20.063 16.850 1.00 94.56 107 GLU A N 1
ATOM 840 C CA . GLU A 1 107 ? -12.676 -20.389 18.262 1.00 94.56 107 GLU A CA 1
ATOM 841 C C . GLU A 1 107 ? -11.604 -19.499 18.915 1.00 94.56 107 GLU A C 1
ATOM 843 O O . GLU A 1 107 ? -11.612 -19.306 20.126 1.00 94.56 107 GLU A O 1
ATOM 848 N N . ARG A 1 108 ? -10.671 -18.949 18.123 1.00 92.75 108 ARG A N 1
ATOM 849 C CA . ARG A 1 108 ? -9.483 -18.242 18.638 1.00 92.75 108 ARG A CA 1
ATOM 850 C C . ARG A 1 108 ? -9.482 -16.742 18.372 1.00 92.75 108 ARG A C 1
ATOM 852 O O . ARG A 1 108 ? -8.880 -15.990 19.133 1.00 92.75 108 ARG A O 1
ATOM 859 N N . VAL A 1 109 ? -10.092 -16.312 17.269 1.00 95.19 109 VAL A N 1
ATOM 860 C CA . VAL A 1 109 ? -10.038 -14.923 16.795 1.00 95.19 109 VAL A CA 1
ATOM 861 C C . VAL A 1 109 ? -11.395 -14.492 16.259 1.00 95.19 109 VAL A C 1
ATOM 863 O O . VAL A 1 109 ? -12.035 -15.216 15.491 1.00 95.19 109 VAL A O 1
ATOM 866 N N . THR A 1 110 ? -11.792 -13.278 16.630 1.00 97.75 110 THR A N 1
ATOM 867 C CA . THR A 1 110 ? -12.876 -12.517 16.013 1.00 97.75 110 THR A CA 1
ATOM 868 C C . THR A 1 110 ? -12.288 -11.388 15.171 1.00 97.75 110 THR A C 1
ATOM 870 O O . THR A 1 110 ? -11.527 -10.562 15.673 1.00 97.75 110 THR A O 1
ATOM 873 N N . TRP A 1 111 ? -12.659 -11.341 13.896 1.00 97.94 111 TRP A N 1
ATOM 874 C CA . TRP A 1 111 ? -12.285 -10.298 12.949 1.00 97.94 111 TRP A CA 1
ATOM 875 C C . TRP A 1 111 ? -13.497 -9.430 12.625 1.00 97.94 111 TRP A C 1
ATOM 877 O O . TRP A 1 111 ? -14.514 -9.926 12.134 1.00 97.94 111 TRP A O 1
ATOM 887 N N . LEU A 1 112 ? -13.381 -8.133 12.890 1.00 98.31 112 LEU A N 1
ATOM 888 C CA . LEU A 1 112 ? -14.430 -7.140 12.673 1.00 98.31 112 LEU A CA 1
ATOM 889 C C . LEU A 1 112 ? -13.962 -6.152 11.610 1.00 98.31 112 LEU A C 1
ATOM 891 O O . LEU A 1 112 ? -12.873 -5.600 11.729 1.00 98.31 112 LEU A O 1
ATOM 895 N N . ARG A 1 113 ? -14.768 -5.913 10.578 1.00 97.62 113 ARG A N 1
ATOM 896 C CA . ARG A 1 113 ? -14.463 -4.942 9.518 1.00 97.62 113 ARG A CA 1
ATOM 897 C C . ARG A 1 113 ? -15.538 -3.854 9.497 1.00 97.62 113 ARG A C 1
ATOM 899 O O . ARG A 1 113 ? -16.534 -4.043 8.793 1.00 97.62 113 ARG A O 1
ATOM 906 N N . PRO A 1 114 ? -15.380 -2.768 10.274 1.00 97.75 114 PRO A N 1
ATOM 907 C CA . PRO A 1 114 ? -16.234 -1.594 10.158 1.00 97.75 114 PRO A CA 1
ATOM 908 C C . PRO A 1 114 ? -16.022 -0.872 8.826 1.00 97.75 114 PRO A C 1
ATOM 910 O O . PRO A 1 114 ? -14.976 -1.005 8.190 1.00 97.75 114 PRO A O 1
ATOM 913 N N . VAL A 1 115 ? -17.032 -0.102 8.432 1.00 96.56 115 VAL A N 1
ATOM 914 C CA . VAL A 1 115 ? -17.021 0.746 7.226 1.00 96.56 115 VAL A CA 1
ATOM 915 C C . VAL A 1 115 ? -17.280 2.222 7.542 1.00 96.56 115 VAL A C 1
ATOM 917 O O . VAL A 1 115 ? -17.126 3.071 6.676 1.00 96.56 115 VAL A O 1
ATOM 920 N N . PHE A 1 116 ? -17.643 2.534 8.789 1.00 97.38 116 PHE A N 1
ATOM 921 C CA . PHE A 1 116 ? -17.825 3.894 9.284 1.00 97.38 116 PHE A CA 1
ATOM 922 C C . PHE A 1 116 ? -16.863 4.166 10.438 1.00 97.38 116 PHE A C 1
ATOM 924 O O . PHE A 1 116 ? -16.613 3.284 11.270 1.00 97.38 116 PHE A O 1
ATOM 931 N N . LEU A 1 117 ? -16.364 5.402 10.530 1.00 97.62 117 LEU A N 1
ATOM 932 C CA . LEU A 1 117 ? -15.463 5.808 11.609 1.00 97.62 117 LEU A CA 1
ATOM 933 C C . LEU A 1 117 ? -16.112 5.646 12.989 1.00 97.62 117 LEU A C 1
ATOM 935 O O . LEU A 1 117 ? -15.470 5.157 13.917 1.00 97.62 117 LEU A O 1
ATOM 939 N N . LYS A 1 118 ? -17.402 5.973 13.114 1.00 97.69 118 LYS A N 1
ATOM 940 C CA . LYS A 1 118 ? -18.157 5.804 14.364 1.00 97.69 118 LYS A CA 1
ATOM 941 C C . LYS A 1 118 ? -18.095 4.364 14.885 1.00 97.69 118 LYS A C 1
ATOM 943 O O . LYS A 1 118 ? -17.778 4.156 16.054 1.00 97.69 118 LYS A O 1
ATOM 948 N N . ASP A 1 119 ? -18.318 3.379 14.016 1.00 97.69 119 ASP A N 1
ATOM 949 C CA . ASP A 1 119 ? -18.266 1.962 14.391 1.00 97.69 119 ASP A CA 1
ATOM 950 C C . ASP A 1 119 ? -16.854 1.556 14.821 1.00 97.69 119 ASP A C 1
ATOM 952 O O . ASP A 1 119 ? -16.683 0.818 15.790 1.00 97.69 119 ASP A O 1
ATOM 956 N N . LEU A 1 120 ? -15.820 2.047 14.128 1.00 98.12 120 LEU A N 1
ATOM 957 C CA . LEU A 1 120 ? -14.429 1.800 14.510 1.00 98.12 120 LEU A CA 1
ATOM 958 C C . LEU A 1 120 ? -14.134 2.326 15.924 1.00 98.12 120 LEU A C 1
ATOM 960 O O . LEU A 1 120 ? -13.537 1.605 16.729 1.00 98.12 120 LEU A O 1
ATOM 964 N N . LEU A 1 121 ? -14.571 3.547 16.240 1.00 98.06 121 LEU A N 1
ATOM 965 C CA . LEU A 1 121 ? -14.392 4.157 17.561 1.00 98.06 121 LEU A CA 1
ATOM 966 C C . LEU A 1 121 ? -15.172 3.399 18.644 1.00 98.06 121 LEU A C 1
ATOM 968 O O . LEU A 1 121 ? -14.632 3.116 19.716 1.00 98.06 121 LEU A O 1
ATOM 972 N N . GLU A 1 122 ? -16.411 2.996 18.357 1.00 97.94 122 GLU A N 1
ATOM 973 C CA . GLU A 1 122 ? -17.216 2.169 19.261 1.00 97.94 122 GLU A CA 1
ATOM 974 C C . GLU A 1 122 ? -16.571 0.808 19.529 1.00 97.94 122 GLU A C 1
ATOM 976 O O . GLU A 1 122 ? -16.482 0.380 20.683 1.00 97.94 122 GLU A O 1
ATOM 981 N N . LEU A 1 123 ? -16.064 0.141 18.490 1.00 97.75 123 LEU A N 1
ATOM 982 C CA . LEU A 1 123 ? -15.351 -1.125 18.629 1.00 97.75 123 LEU A CA 1
ATOM 983 C C . LEU A 1 123 ? -14.062 -0.969 19.430 1.00 97.75 123 LEU A C 1
ATOM 985 O O . LEU A 1 123 ? -13.757 -1.838 20.248 1.00 97.75 123 LEU A O 1
ATOM 989 N N . LYS A 1 124 ? -13.310 0.114 19.217 1.00 97.06 124 LYS A N 1
ATOM 990 C CA . LYS A 1 124 ? -12.065 0.359 19.947 1.00 97.06 124 LYS A CA 1
ATOM 991 C C . LYS A 1 124 ? -12.319 0.695 21.418 1.00 97.06 124 LYS A C 1
ATOM 993 O O . LYS A 1 124 ? -11.564 0.231 22.266 1.00 97.06 124 LYS A O 1
ATOM 998 N N . SER A 1 125 ? -13.404 1.409 21.720 1.00 97.38 125 SER A N 1
ATOM 999 C CA . SER A 1 125 ? -13.885 1.641 23.089 1.00 97.38 125 SER A CA 1
ATOM 1000 C C . SER A 1 125 ? -14.336 0.334 23.760 1.00 97.38 125 SER A C 1
ATOM 1002 O O . SER A 1 125 ? -13.934 0.041 24.883 1.00 97.38 125 SER A O 1
ATOM 1004 N N . LYS A 1 126 ? -15.100 -0.510 23.051 1.00 96.94 126 LYS A N 1
ATOM 1005 C CA . LYS A 1 126 ? -15.582 -1.802 23.568 1.00 96.94 126 LYS A CA 1
ATOM 1006 C C . LYS A 1 126 ? -14.470 -2.839 23.746 1.00 96.94 126 LYS A C 1
ATOM 1008 O O . LYS A 1 126 ? -14.522 -3.649 24.669 1.00 96.94 126 LYS A O 1
ATOM 1013 N N . TYR A 1 127 ? -13.478 -2.833 22.861 1.00 96.31 127 TYR A N 1
ATOM 1014 C CA . TYR A 1 127 ? -12.337 -3.742 22.886 1.00 96.31 127 TYR A CA 1
ATOM 1015 C C . TYR A 1 127 ? -11.020 -2.943 22.892 1.00 96.31 127 TYR A C 1
ATOM 1017 O O . TYR A 1 127 ? -10.320 -2.904 21.875 1.00 96.31 127 TYR A O 1
ATOM 1025 N N . PRO A 1 128 ? -10.618 -2.349 24.034 1.00 94.69 128 PRO A N 1
ATOM 1026 C CA . PRO A 1 128 ? -9.421 -1.503 24.113 1.00 94.69 128 PRO A CA 1
ATOM 1027 C C . PRO A 1 128 ? -8.140 -2.219 23.678 1.00 94.69 128 PRO A C 1
ATOM 1029 O O . PRO A 1 128 ? -7.281 -1.633 23.021 1.00 94.69 128 PRO A O 1
ATOM 1032 N N . ASN A 1 129 ? -8.047 -3.522 23.949 1.00 92.81 129 ASN A N 1
ATOM 1033 C CA . ASN A 1 129 ? -6.902 -4.359 23.582 1.00 92.81 129 ASN A CA 1
ATOM 1034 C C . ASN A 1 129 ? -6.968 -4.906 22.143 1.00 92.81 129 ASN A C 1
ATOM 1036 O O . ASN A 1 129 ? -6.036 -5.584 21.706 1.00 92.81 129 ASN A O 1
ATOM 1040 N N . ALA A 1 130 ? -8.042 -4.633 21.391 1.00 94.69 130 ALA A N 1
ATOM 1041 C CA . ALA A 1 130 ? -8.142 -5.075 20.006 1.00 94.69 130 ALA A CA 1
ATOM 1042 C C . ALA A 1 130 ? -7.068 -4.409 19.142 1.00 94.69 130 ALA A C 1
ATOM 1044 O O . ALA A 1 130 ? -6.817 -3.197 19.229 1.00 94.69 130 ALA A O 1
ATOM 1045 N N . ARG A 1 131 ? -6.443 -5.213 18.280 1.00 93.94 131 ARG A N 1
ATOM 1046 C CA . ARG A 1 131 ? -5.453 -4.730 17.315 1.00 93.94 131 ARG A CA 1
ATOM 1047 C C . ARG A 1 131 ? -6.177 -4.178 16.094 1.00 93.94 131 ARG A C 1
ATOM 1049 O O . ARG A 1 131 ? -6.981 -4.882 15.487 1.00 93.94 131 ARG A O 1
ATOM 1056 N N . ILE A 1 132 ? -5.875 -2.933 15.737 1.00 96.19 132 ILE A N 1
ATOM 1057 C CA . ILE A 1 132 ? -6.308 -2.346 14.468 1.00 96.19 132 ILE A CA 1
ATOM 1058 C C . ILE A 1 132 ? -5.364 -2.855 13.376 1.00 96.19 132 ILE A C 1
ATOM 1060 O O . ILE A 1 132 ? -4.144 -2.813 13.537 1.00 96.19 132 ILE A O 1
ATOM 1064 N N . VAL A 1 133 ? -5.927 -3.361 12.283 1.00 97.06 133 VAL A N 1
ATOM 1065 C CA . VAL A 1 133 ? -5.192 -3.973 11.175 1.00 97.06 133 VAL A CA 1
ATOM 1066 C C . VAL A 1 133 ? -5.534 -3.254 9.875 1.00 97.06 133 VAL A C 1
ATOM 1068 O O . VAL A 1 133 ? -6.703 -3.061 9.546 1.00 97.06 133 VAL A O 1
ATOM 1071 N N . ILE A 1 134 ? -4.491 -2.875 9.134 1.00 97.00 134 ILE A N 1
ATOM 1072 C CA . ILE A 1 134 ? -4.589 -2.318 7.780 1.00 97.00 134 ILE A CA 1
ATOM 1073 C C . ILE A 1 134 ? -3.807 -3.236 6.836 1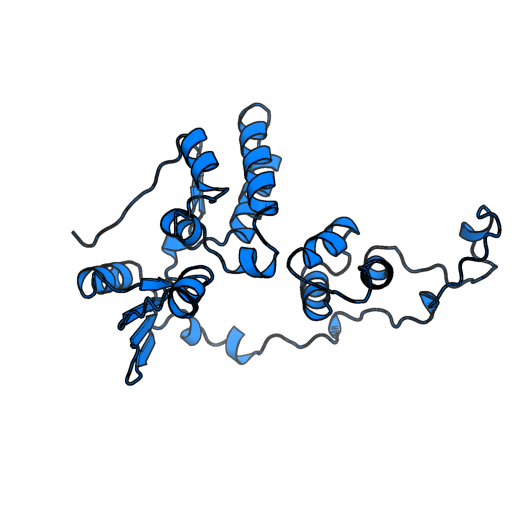.00 97.00 134 ILE A C 1
ATOM 1075 O O . ILE A 1 134 ? -4.359 -4.209 6.336 1.00 97.00 134 ILE A O 1
ATOM 1079 N N . GLY A 1 135 ? -2.494 -3.022 6.704 1.00 96.12 135 GLY A N 1
ATOM 1080 C CA . GLY A 1 135 ? -1.616 -3.858 5.873 1.00 96.12 135 GLY A CA 1
ATOM 1081 C C . GLY A 1 135 ? -1.132 -5.164 6.497 1.00 96.12 135 GLY A C 1
ATOM 1082 O O . GLY A 1 135 ? -0.509 -5.971 5.818 1.00 96.12 135 GLY A O 1
ATOM 1083 N N . ASN A 1 136 ? -1.346 -5.357 7.802 1.00 96.44 136 ASN A N 1
ATOM 1084 C CA . ASN A 1 136 ? -0.882 -6.515 8.581 1.00 96.44 136 ASN A CA 1
ATOM 1085 C C . ASN A 1 136 ? 0.646 -6.784 8.567 1.00 96.44 136 ASN A C 1
ATOM 1087 O O . ASN A 1 136 ? 1.098 -7.784 9.119 1.00 96.44 136 ASN A O 1
ATOM 1091 N N . THR A 1 137 ? 1.463 -5.891 8.001 1.00 94.88 137 THR A N 1
ATOM 1092 C CA . THR A 1 137 ? 2.925 -6.058 7.868 1.00 94.88 137 THR A CA 1
ATOM 1093 C C . THR A 1 137 ? 3.674 -6.006 9.202 1.00 94.88 137 THR A C 1
ATOM 1095 O O . THR A 1 137 ? 4.752 -6.579 9.317 1.00 94.88 137 THR A O 1
ATOM 1098 N N . ALA A 1 138 ? 3.084 -5.376 10.221 1.00 92.06 138 ALA A N 1
ATOM 1099 C CA . ALA A 1 138 ? 3.585 -5.355 11.595 1.00 92.06 138 ALA A CA 1
ATOM 1100 C C . ALA A 1 138 ? 2.873 -6.390 12.483 1.00 92.06 138 ALA A C 1
ATOM 1102 O O . ALA A 1 138 ? 3.504 -7.278 13.052 1.00 92.06 138 ALA A O 1
ATOM 1103 N N . VAL A 1 139 ? 1.536 -6.327 12.547 1.00 92.12 139 VAL A N 1
ATOM 1104 C CA . VAL A 1 139 ? 0.716 -7.217 13.391 1.00 92.12 139 VAL A CA 1
ATOM 1105 C C . VAL A 1 139 ? 0.937 -8.695 13.047 1.00 92.12 139 VAL A C 1
ATOM 1107 O O . VAL A 1 139 ? 0.997 -9.534 13.948 1.00 92.12 139 VAL A O 1
ATOM 1110 N N . GLY A 1 140 ? 1.127 -9.032 11.768 1.00 91.88 140 GLY A N 1
ATOM 1111 C CA . GLY A 1 140 ? 1.441 -10.394 11.341 1.00 91.88 140 GLY A CA 1
ATOM 1112 C C . GLY A 1 140 ? 2.790 -10.892 11.869 1.00 91.88 140 GLY A C 1
ATOM 1113 O O . GLY A 1 140 ? 2.895 -12.048 12.284 1.00 91.88 140 GLY A O 1
ATOM 1114 N N . LEU A 1 141 ? 3.804 -10.020 11.925 1.00 91.38 141 LEU A N 1
ATOM 1115 C CA . LEU A 1 141 ? 5.111 -10.337 12.505 1.00 91.38 141 LEU A CA 1
ATOM 1116 C C . LEU A 1 141 ? 4.999 -10.551 14.019 1.00 91.38 141 LEU A C 1
ATOM 1118 O O . LEU A 1 141 ? 5.482 -11.562 14.531 1.00 91.38 141 LEU A O 1
ATOM 1122 N N . ASP A 1 142 ? 4.318 -9.643 14.720 1.00 89.06 142 ASP A N 1
ATOM 1123 C CA . ASP A 1 142 ? 4.095 -9.739 16.166 1.00 89.06 142 ASP A CA 1
ATOM 1124 C C . ASP A 1 142 ? 3.332 -11.024 16.529 1.00 89.06 142 ASP A C 1
ATOM 1126 O O . ASP A 1 142 ? 3.685 -11.729 17.477 1.00 89.06 142 ASP A O 1
ATOM 1130 N N . THR A 1 143 ? 2.329 -11.384 15.729 1.00 88.31 143 THR A N 1
ATOM 1131 C CA . THR A 1 143 ? 1.562 -12.622 15.911 1.00 88.31 143 THR A CA 1
ATOM 1132 C C . THR A 1 143 ? 2.441 -13.856 15.703 1.00 88.31 143 THR A C 1
ATOM 1134 O O . THR A 1 143 ? 2.409 -14.779 16.515 1.00 88.31 143 THR A O 1
ATOM 1137 N N . LYS A 1 144 ? 3.240 -13.886 14.627 1.00 88.88 144 LYS A N 1
ATOM 1138 C CA . LYS A 1 144 ? 4.030 -15.064 14.241 1.00 88.88 144 LYS A CA 1
ATOM 1139 C C . LYS A 1 144 ? 5.272 -15.270 15.109 1.00 88.88 144 LYS A C 1
ATOM 1141 O O . LYS A 1 144 ? 5.567 -16.401 15.480 1.00 88.88 144 LYS A O 1
ATOM 1146 N N . TYR A 1 145 ? 6.004 -14.200 15.412 1.00 89.00 145 TYR A N 1
ATOM 1147 C CA . TYR A 1 145 ? 7.327 -14.282 16.042 1.00 89.00 145 TYR A CA 1
ATOM 1148 C C . TYR A 1 145 ? 7.342 -13.807 17.496 1.00 89.00 145 TYR A C 1
ATOM 1150 O O . TYR A 1 145 ? 8.152 -14.300 18.275 1.00 89.00 145 TYR A O 1
ATOM 1158 N N . ARG A 1 146 ? 6.438 -12.899 17.890 1.00 83.94 146 ARG A N 1
ATOM 1159 C CA . ARG A 1 146 ? 6.339 -12.401 19.277 1.00 83.94 146 ARG A CA 1
ATOM 1160 C C . ARG A 1 146 ? 5.197 -13.040 20.073 1.00 83.94 146 ARG A C 1
ATOM 1162 O O . ARG A 1 146 ? 4.992 -12.679 21.225 1.00 83.94 146 ARG A O 1
ATOM 1169 N N . LYS A 1 147 ? 4.461 -13.987 19.471 1.00 80.75 147 LYS A N 1
ATOM 1170 C CA . LYS A 1 147 ? 3.301 -14.686 20.065 1.00 80.75 147 LYS A CA 1
ATOM 1171 C C . LYS A 1 147 ? 2.237 -13.725 20.624 1.00 80.75 147 LYS A C 1
ATOM 1173 O O . LYS A 1 147 ? 1.498 -14.068 21.545 1.00 80.75 147 LYS A O 1
ATOM 1178 N N . ALA A 1 148 ? 2.146 -12.517 20.066 1.00 79.38 148 ALA A N 1
ATOM 1179 C CA . ALA A 1 148 ? 1.231 -11.476 20.520 1.00 79.38 148 ALA A CA 1
ATOM 1180 C C . ALA A 1 148 ? -0.167 -11.676 19.910 1.00 79.38 148 ALA A C 1
ATOM 1182 O O . ALA A 1 148 ? -0.596 -10.934 19.025 1.00 79.38 148 ALA A O 1
ATOM 1183 N N . HIS A 1 149 ? -0.873 -12.714 20.355 1.00 81.69 149 HIS A N 1
ATOM 1184 C CA . HIS A 1 149 ? -2.207 -13.035 19.851 1.00 81.69 149 HIS A CA 1
ATOM 1185 C C . HIS A 1 149 ? -3.266 -12.079 20.415 1.00 81.69 149 HIS A C 1
ATOM 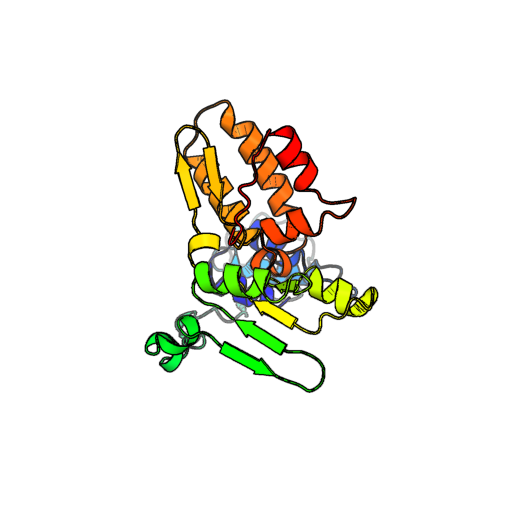1187 O O . HIS A 1 149 ? -3.403 -11.931 21.627 1.00 81.69 149 HIS A O 1
ATOM 1193 N N . ALA A 1 150 ? -4.050 -11.464 19.529 1.00 84.00 150 ALA A N 1
ATOM 1194 C CA . ALA A 1 150 ? -5.232 -10.695 19.898 1.00 84.00 150 ALA A CA 1
ATOM 1195 C C . ALA A 1 150 ? -6.496 -11.517 19.622 1.00 84.00 150 ALA A C 1
ATOM 1197 O O . ALA A 1 150 ? -6.685 -12.006 18.509 1.00 84.00 150 ALA A O 1
ATOM 1198 N N . GLN A 1 151 ? -7.375 -11.637 20.620 1.00 91.19 151 GLN A N 1
ATOM 1199 C CA . GLN A 1 151 ? -8.668 -12.316 20.461 1.00 91.19 151 GLN A CA 1
ATOM 1200 C C . GLN A 1 151 ? -9.610 -11.554 19.519 1.00 91.19 151 GLN A C 1
ATOM 1202 O O . GLN A 1 151 ? -10.420 -12.165 18.827 1.00 91.19 151 GLN A O 1
ATOM 1207 N N . VAL A 1 152 ? -9.497 -10.221 19.480 1.00 96.50 152 VAL A N 1
ATOM 1208 C CA . VAL A 1 152 ? -10.276 -9.348 18.597 1.00 96.50 152 VAL A CA 1
ATOM 1209 C C . VAL A 1 152 ? -9.330 -8.529 17.724 1.00 96.50 152 VAL A C 1
ATOM 1211 O O . VAL A 1 152 ? -8.415 -7.867 18.224 1.00 96.50 152 VAL A O 1
ATOM 1214 N N . MET A 1 153 ? -9.572 -8.564 16.418 1.00 97.12 153 MET A N 1
ATOM 1215 C CA . MET A 1 153 ? -8.881 -7.756 15.418 1.00 97.12 153 MET A CA 1
ATOM 1216 C C . MET A 1 153 ? -9.897 -6.905 14.664 1.00 97.12 153 MET A C 1
ATOM 1218 O O . MET A 1 153 ? -10.973 -7.389 14.307 1.00 97.12 153 MET A O 1
ATOM 1222 N N . ILE A 1 154 ? -9.556 -5.639 14.433 1.00 98.12 154 ILE A N 1
ATOM 1223 C CA . ILE A 1 154 ? -10.424 -4.675 13.756 1.00 98.12 154 ILE A CA 1
ATOM 1224 C C . ILE A 1 154 ? -9.745 -4.231 12.461 1.00 98.12 154 ILE A C 1
ATOM 1226 O O . ILE A 1 154 ? -8.702 -3.583 12.494 1.00 98.12 154 ILE A O 1
ATOM 1230 N N . ALA A 1 155 ? -10.328 -4.573 11.320 1.00 97.69 155 ALA A N 1
ATOM 1231 C CA . ALA A 1 155 ? -9.844 -4.183 10.005 1.00 97.69 155 ALA A CA 1
ATOM 1232 C C . ALA A 1 155 ? -10.376 -2.806 9.618 1.00 97.69 155 ALA A C 1
ATOM 1234 O O . ALA A 1 155 ? -11.549 -2.670 9.278 1.00 97.69 155 ALA A O 1
ATOM 1235 N N . ALA A 1 156 ? -9.510 -1.797 9.645 1.00 97.12 156 ALA A N 1
ATOM 1236 C CA . ALA A 1 156 ? -9.891 -0.405 9.397 1.00 97.12 156 ALA A CA 1
ATOM 1237 C C . ALA A 1 156 ? -9.721 0.033 7.927 1.00 97.12 156 ALA A C 1
ATOM 1239 O O . ALA A 1 156 ? -9.862 1.207 7.616 1.00 97.12 156 ALA A O 1
ATOM 1240 N N . THR A 1 157 ? -9.439 -0.905 7.015 1.00 95.88 157 THR A N 1
ATOM 1241 C CA . THR A 1 157 ? -9.177 -0.644 5.583 1.00 95.88 157 THR A CA 1
ATOM 1242 C C . THR A 1 157 ? -10.363 -0.086 4.796 1.00 95.88 157 THR A C 1
ATOM 1244 O O . THR A 1 157 ? -10.189 0.290 3.646 1.00 95.88 157 THR A O 1
ATOM 1247 N N . HIS A 1 158 ? -11.576 -0.115 5.353 1.00 95.81 158 HIS A N 1
ATOM 1248 C CA . HIS A 1 158 ? -12.802 0.310 4.666 1.00 95.81 158 HIS A CA 1
ATOM 1249 C C . HIS A 1 158 ? -13.445 1.538 5.321 1.00 95.81 158 HIS A C 1
ATOM 1251 O O . HIS A 1 158 ? -14.602 1.822 5.042 1.00 95.81 158 HIS A O 1
ATOM 1257 N N . VAL A 1 159 ? -12.721 2.238 6.200 1.00 97.38 159 VAL A N 1
ATOM 1258 C CA . VAL A 1 159 ? -13.179 3.478 6.841 1.00 97.38 159 VAL A CA 1
ATOM 1259 C C . VAL A 1 159 ? -12.669 4.661 6.008 1.00 97.38 159 VAL A C 1
ATOM 1261 O O . VAL A 1 159 ? -11.463 4.921 6.052 1.00 97.38 159 VAL A O 1
ATOM 1264 N N . PRO A 1 160 ? -13.526 5.347 5.224 1.00 96.50 160 PRO A N 1
ATOM 1265 C CA . PRO A 1 160 ? -13.094 6.342 4.239 1.00 96.50 160 PRO A CA 1
ATOM 1266 C C . PRO A 1 160 ? -12.264 7.483 4.825 1.00 96.50 160 PRO A C 1
ATOM 1268 O O . PRO A 1 160 ? -11.253 7.857 4.237 1.00 96.50 160 PRO A O 1
ATOM 1271 N N . GLU A 1 161 ? -12.625 7.960 6.016 1.00 97.44 161 GLU A N 1
ATOM 1272 C CA . GLU A 1 161 ? -11.970 9.077 6.704 1.00 97.44 161 GLU A CA 1
ATOM 1273 C C . GLU A 1 161 ? -10.480 8.791 6.976 1.00 97.44 161 GLU A C 1
ATOM 1275 O O . GLU A 1 161 ? -9.648 9.693 7.009 1.00 97.44 161 GLU A O 1
ATOM 1280 N N . LEU A 1 162 ? -10.096 7.514 7.119 1.00 97.75 162 LEU A N 1
ATOM 1281 C CA . LEU A 1 162 ? -8.695 7.123 7.305 1.00 97.75 162 LEU A CA 1
ATOM 1282 C C . LEU A 1 162 ? -7.887 7.097 6.001 1.00 97.75 162 LEU A C 1
ATOM 1284 O O . LEU A 1 162 ? -6.673 6.901 6.056 1.00 97.75 162 LEU A O 1
ATOM 1288 N N . HIS A 1 163 ? -8.524 7.272 4.848 1.00 97.50 163 HIS A N 1
ATOM 1289 C CA . HIS A 1 163 ? -7.883 7.325 3.533 1.00 97.50 163 HIS A CA 1
ATOM 1290 C C . HIS A 1 163 ? -7.892 8.732 2.923 1.00 97.50 163 HIS A C 1
ATOM 1292 O O . HIS A 1 163 ? -7.361 8.916 1.828 1.00 97.50 163 HIS A O 1
ATOM 1298 N N . GLU A 1 164 ? -8.472 9.715 3.616 1.00 96.50 164 GLU A N 1
ATOM 1299 C CA . GLU A 1 164 ? -8.559 11.090 3.135 1.00 96.50 164 GLU A CA 1
ATOM 1300 C C . GLU A 1 164 ? -7.183 11.748 3.011 1.00 96.50 164 GLU A C 1
ATOM 1302 O O . GLU A 1 164 ? -6.270 11.525 3.808 1.00 96.50 164 GLU A O 1
ATOM 1307 N N . VAL A 1 165 ? -7.043 12.580 1.983 1.00 96.75 165 VAL A N 1
ATOM 1308 C CA . VAL A 1 165 ? -5.855 13.395 1.740 1.00 96.75 165 VAL A CA 1
ATOM 1309 C C . VAL A 1 165 ? -6.336 14.799 1.425 1.00 96.75 165 VAL A C 1
ATOM 1311 O O . VAL A 1 165 ? -7.128 14.984 0.502 1.00 96.75 165 VAL A O 1
ATOM 1314 N N . ALA A 1 166 ? -5.861 15.782 2.181 1.00 94.06 166 ALA A N 1
ATOM 1315 C CA . ALA A 1 166 ? -6.217 17.179 1.976 1.00 94.06 166 ALA A CA 1
ATOM 1316 C C . ALA A 1 166 ? -4.956 18.041 1.976 1.00 94.06 166 ALA A C 1
ATOM 1318 O O . ALA A 1 166 ? -4.162 18.003 2.915 1.00 94.06 166 ALA A O 1
ATOM 1319 N N . VAL A 1 167 ? -4.775 18.818 0.911 1.00 89.19 167 VAL A N 1
ATOM 1320 C CA . VAL A 1 167 ? -3.670 19.771 0.775 1.00 89.19 167 VAL A CA 1
ATOM 1321 C C . VAL A 1 167 ? -4.175 21.153 1.174 1.00 89.19 167 VAL A C 1
ATOM 1323 O O . VAL A 1 167 ? -5.234 21.582 0.720 1.00 89.19 167 VAL A O 1
ATOM 1326 N N . SER A 1 168 ? -3.422 21.845 2.021 1.00 86.81 168 SER A N 1
ATOM 1327 C CA . SER A 1 168 ? -3.693 23.217 2.449 1.00 86.81 168 SER A CA 1
ATOM 1328 C C . SER A 1 168 ? -2.416 24.059 2.407 1.00 86.81 168 SER A C 1
ATOM 1330 O O . SER A 1 168 ? -1.307 23.549 2.233 1.00 86.81 168 SER A O 1
ATOM 1332 N N . ASP A 1 169 ? -2.550 25.365 2.639 1.00 81.62 169 ASP A N 1
ATOM 1333 C CA . ASP A 1 169 ? -1.404 26.282 2.699 1.00 81.62 169 ASP A CA 1
ATOM 1334 C C . ASP A 1 169 ? -0.408 25.914 3.817 1.00 81.62 169 ASP A C 1
ATOM 1336 O O . ASP A 1 169 ? 0.807 26.142 3.698 1.00 81.62 169 ASP A O 1
ATOM 1340 N N . THR A 1 170 ? -0.920 25.306 4.894 1.00 82.88 170 THR A N 1
ATOM 1341 C CA . THR A 1 170 ? -0.164 24.923 6.093 1.00 82.88 170 THR A CA 1
ATOM 1342 C C . THR A 1 170 ? 0.488 23.545 5.995 1.00 82.88 170 THR A C 1
ATOM 1344 O O . THR A 1 170 ? 1.429 23.280 6.743 1.00 82.88 170 THR A O 1
ATOM 1347 N N . GLY A 1 171 ? 0.059 22.678 5.074 1.00 87.31 171 GLY A N 1
ATOM 1348 C CA . GLY A 1 171 ? 0.642 21.347 4.910 1.00 87.31 171 GLY A CA 1
ATOM 1349 C C . GLY A 1 171 ? -0.267 20.360 4.184 1.00 87.31 171 GLY A C 1
ATOM 1350 O O . GLY A 1 171 ? -1.194 20.737 3.475 1.00 87.31 171 GLY A O 1
ATOM 1351 N N . ILE A 1 172 ? 0.020 19.070 4.358 1.00 91.69 172 ILE A N 1
ATOM 1352 C CA . ILE A 1 172 ? -0.770 17.977 3.784 1.00 91.69 172 ILE A CA 1
ATOM 1353 C C . ILE A 1 172 ? -1.311 17.137 4.938 1.00 91.69 172 ILE A C 1
ATOM 1355 O O . ILE A 1 172 ? -0.539 16.564 5.709 1.00 91.69 172 ILE A O 1
ATOM 1359 N N . HIS A 1 173 ? -2.632 17.064 5.057 1.00 95.38 173 HIS A N 1
ATOM 1360 C CA . HIS A 1 173 ? -3.305 16.109 5.924 1.00 95.38 173 HIS A CA 1
ATOM 1361 C C . HIS A 1 173 ? -3.395 14.760 5.209 1.00 95.38 173 HIS A C 1
ATOM 1363 O O . HIS A 1 173 ? -3.818 14.698 4.055 1.00 95.38 173 HIS A O 1
ATOM 1369 N N . ILE A 1 174 ? -2.981 13.688 5.887 1.00 96.81 174 ILE A N 1
ATOM 1370 C CA . ILE A 1 174 ? -2.923 12.339 5.320 1.00 96.81 174 ILE A CA 1
ATOM 1371 C C . ILE A 1 174 ? -3.556 11.366 6.306 1.00 96.81 174 ILE A C 1
ATOM 1373 O O . ILE A 1 174 ? -3.097 11.228 7.442 1.00 96.81 174 ILE A O 1
ATOM 1377 N N . GLY A 1 175 ? -4.589 10.668 5.850 1.00 97.62 175 GLY A N 1
ATOM 1378 C CA . GLY A 1 175 ? -5.292 9.665 6.626 1.00 97.62 175 GLY A CA 1
ATOM 1379 C C . GLY A 1 175 ? -4.385 8.499 7.035 1.00 97.62 175 GLY A C 1
ATOM 1380 O O . GLY A 1 175 ? -3.488 8.065 6.308 1.00 97.62 175 GLY A O 1
ATOM 1381 N N . GLY A 1 176 ? -4.629 7.952 8.227 1.00 96.94 176 GLY A N 1
ATOM 1382 C CA . GLY A 1 176 ? -3.763 6.927 8.815 1.00 96.94 176 GLY A CA 1
ATOM 1383 C C . GLY A 1 176 ? -3.692 5.606 8.038 1.00 96.94 176 GLY A C 1
ATOM 1384 O O . GLY A 1 176 ? -2.713 4.869 8.182 1.00 96.94 176 GLY A O 1
ATOM 1385 N N . ALA A 1 177 ? -4.698 5.304 7.216 1.00 97.81 177 ALA A N 1
ATOM 1386 C CA . ALA A 1 177 ? -4.781 4.100 6.395 1.00 97.81 177 ALA A CA 1
ATOM 1387 C C . ALA A 1 177 ? -4.204 4.259 4.982 1.00 97.81 177 ALA A C 1
ATOM 1389 O O . ALA A 1 177 ? -4.116 3.267 4.254 1.00 97.81 177 ALA A O 1
ATOM 1390 N N . VAL A 1 178 ? -3.748 5.460 4.609 1.00 98.06 178 VAL A N 1
ATOM 1391 C CA . VAL A 1 178 ? -2.998 5.681 3.367 1.00 98.06 178 VAL A CA 1
ATOM 1392 C C . VAL A 1 178 ? -1.752 4.796 3.360 1.00 98.06 178 VAL A C 1
ATOM 1394 O O . VAL A 1 178 ? -1.009 4.724 4.342 1.00 98.06 178 VAL A O 1
ATOM 1397 N N . THR A 1 179 ? -1.539 4.075 2.260 1.00 98.00 179 THR A N 1
ATOM 1398 C CA . THR A 1 179 ? -0.397 3.169 2.114 1.00 98.00 179 THR A CA 1
ATOM 1399 C C . THR A 1 179 ? 0.893 3.955 1.900 1.00 98.00 179 THR A C 1
ATOM 1401 O O . THR A 1 179 ? 0.869 5.075 1.395 1.00 98.00 179 THR A O 1
ATOM 1404 N N . LEU A 1 180 ? 2.044 3.377 2.243 1.00 97.12 180 LEU A N 1
ATOM 1405 C CA . LEU A 1 180 ? 3.341 4.019 2.008 1.00 97.12 180 LEU A CA 1
ATOM 1406 C C . LEU A 1 180 ? 3.600 4.260 0.514 1.00 97.12 180 LEU A C 1
ATOM 1408 O O . LEU A 1 180 ? 4.235 5.247 0.159 1.00 97.12 180 LEU A O 1
ATOM 1412 N N . ALA A 1 181 ? 3.081 3.392 -0.360 1.00 96.75 181 ALA A N 1
ATOM 1413 C CA . ALA A 1 181 ? 3.131 3.607 -1.804 1.00 96.75 181 ALA A CA 1
ATOM 1414 C C . ALA A 1 181 ? 2.344 4.861 -2.215 1.00 96.75 181 ALA A C 1
ATOM 1416 O O . ALA A 1 181 ? 2.920 5.757 -2.829 1.00 96.75 181 ALA A O 1
ATOM 1417 N N . ARG A 1 182 ? 1.076 4.983 -1.786 1.00 97.00 182 ARG A N 1
ATOM 1418 C CA . ARG A 1 182 ? 0.261 6.172 -2.077 1.00 97.00 182 ARG A CA 1
ATOM 1419 C C . ARG A 1 182 ? 0.842 7.429 -1.431 1.00 97.00 182 ARG A C 1
ATOM 1421 O O . ARG A 1 182 ? 0.794 8.497 -2.026 1.00 97.00 182 ARG A O 1
ATOM 1428 N N . PHE A 1 183 ? 1.441 7.314 -0.248 1.00 96.44 183 PHE A N 1
ATOM 1429 C CA . PHE A 1 183 ? 2.151 8.427 0.374 1.00 96.44 183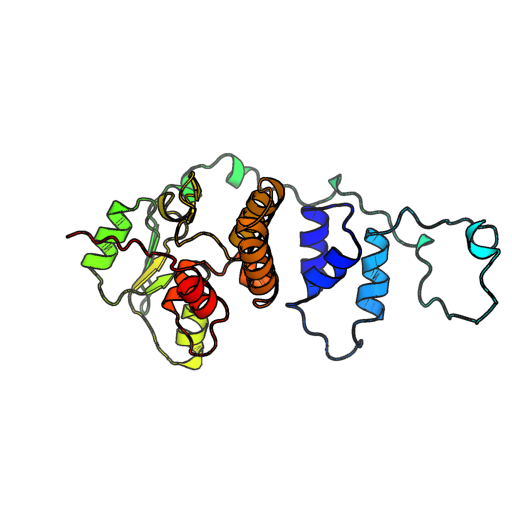 PHE A CA 1
ATOM 1430 C C . PHE A 1 183 ? 3.324 8.915 -0.492 1.00 96.44 183 PHE A C 1
ATOM 1432 O O . PHE A 1 183 ? 3.473 10.117 -0.691 1.00 96.44 183 PHE A O 1
ATOM 1439 N N . GLY A 1 184 ? 4.111 8.004 -1.074 1.00 95.62 184 GLY A N 1
ATOM 1440 C CA . GLY A 1 184 ? 5.170 8.358 -2.026 1.00 95.62 184 GLY A CA 1
ATOM 1441 C C . GLY A 1 184 ? 4.656 9.067 -3.289 1.00 95.62 184 GLY A C 1
ATOM 1442 O O . GLY A 1 184 ? 5.296 10.006 -3.767 1.00 95.62 184 GLY A O 1
ATOM 1443 N N . GLU A 1 185 ? 3.490 8.663 -3.800 1.00 95.00 185 GLU A N 1
ATOM 1444 C CA . GLU A 1 185 ? 2.813 9.338 -4.920 1.00 95.00 185 GLU A CA 1
ATOM 1445 C C . GLU A 1 185 ? 2.370 10.754 -4.533 1.00 95.00 185 GLU A C 1
ATOM 1447 O O . GLU A 1 185 ? 2.720 11.700 -5.230 1.00 95.00 185 GLU A O 1
ATOM 1452 N N . ILE A 1 186 ? 1.713 10.922 -3.379 1.00 94.88 186 ILE A N 1
ATOM 1453 C CA . ILE A 1 186 ? 1.289 12.235 -2.856 1.00 94.88 186 ILE A CA 1
ATOM 1454 C C . ILE A 1 186 ? 2.489 13.177 -2.702 1.00 94.88 186 ILE A C 1
ATOM 1456 O O . ILE A 1 186 ? 2.410 14.351 -3.053 1.00 94.88 186 ILE A O 1
ATOM 1460 N N . LEU A 1 187 ? 3.623 12.673 -2.202 1.00 93.75 187 LEU A N 1
ATOM 1461 C CA . LEU A 1 187 ? 4.849 13.466 -2.107 1.00 93.75 187 LEU A CA 1
ATOM 1462 C C . LEU A 1 187 ? 5.374 13.865 -3.489 1.00 93.75 187 LEU A C 1
ATOM 1464 O O . LEU A 1 187 ? 5.842 14.985 -3.653 1.00 93.75 187 LEU A O 1
ATOM 1468 N N . THR A 1 188 ? 5.289 12.979 -4.482 1.00 92.94 188 THR A N 1
ATOM 1469 C CA . THR A 1 188 ? 5.690 13.286 -5.865 1.00 92.94 188 THR A CA 1
ATOM 1470 C C . THR A 1 188 ? 4.795 14.366 -6.472 1.00 92.94 188 THR A C 1
ATOM 1472 O O . THR A 1 188 ? 5.317 15.366 -6.959 1.00 92.94 188 THR A O 1
ATOM 1475 N N . GLU A 1 189 ? 3.474 14.227 -6.334 1.00 92.12 189 GLU A N 1
ATOM 1476 C CA . GLU A 1 189 ? 2.488 15.230 -6.758 1.00 92.12 189 GLU A CA 1
ATOM 1477 C C . GLU A 1 189 ? 2.743 16.588 -6.067 1.00 92.12 189 GLU A C 1
ATOM 1479 O O . GLU A 1 189 ? 2.694 17.644 -6.699 1.00 92.12 189 GLU A O 1
ATOM 1484 N N . ALA A 1 190 ? 3.078 16.589 -4.773 1.00 90.06 190 ALA A N 1
ATOM 1485 C CA . ALA A 1 190 ? 3.381 17.813 -4.029 1.00 90.06 190 ALA A CA 1
ATOM 1486 C C . ALA A 1 190 ? 4.702 18.475 -4.464 1.00 90.06 190 ALA A C 1
ATOM 1488 O O . ALA A 1 190 ? 4.800 19.703 -4.483 1.00 90.06 190 ALA A O 1
ATOM 1489 N N . ILE A 1 191 ? 5.717 17.679 -4.818 1.00 90.00 191 ILE A N 1
ATOM 1490 C CA . ILE A 1 191 ? 7.019 18.159 -5.309 1.00 90.00 191 ILE A CA 1
ATOM 1491 C C . ILE A 1 191 ? 6.861 18.888 -6.646 1.00 90.00 191 ILE A C 1
ATOM 1493 O O . ILE A 1 191 ? 7.427 19.967 -6.808 1.00 90.00 191 ILE A O 1
ATOM 1497 N N . GLU A 1 192 ? 6.087 18.327 -7.576 1.00 88.44 192 GLU A N 1
ATOM 1498 C CA . GLU A 1 192 ? 5.862 18.906 -8.910 1.00 88.44 192 GLU A CA 1
ATOM 1499 C C . GLU A 1 192 ? 5.132 20.258 -8.854 1.00 88.44 192 GLU A C 1
ATOM 1501 O O . GLU A 1 192 ? 5.345 21.115 -9.708 1.00 88.44 192 GLU A O 1
ATOM 1506 N N . ASN A 1 193 ? 4.328 20.479 -7.811 1.00 83.81 193 ASN A N 1
ATOM 1507 C CA . ASN A 1 193 ? 3.525 21.688 -7.622 1.00 83.81 193 ASN A CA 1
ATOM 1508 C C . ASN A 1 193 ? 4.167 22.733 -6.680 1.00 83.81 193 ASN A C 1
ATOM 1510 O O . ASN A 1 193 ? 3.499 23.681 -6.267 1.00 83.81 193 ASN A O 1
ATOM 1514 N N . THR A 1 194 ? 5.448 22.584 -6.315 1.00 80.06 194 THR A N 1
ATOM 1515 C CA . THR A 1 194 ? 6.138 23.440 -5.326 1.00 80.06 194 THR A CA 1
ATOM 1516 C C . THR A 1 194 ? 7.390 24.102 -5.910 1.00 80.06 194 THR A C 1
ATOM 1518 O O . THR A 1 194 ? 8.179 23.437 -6.570 1.00 80.06 194 THR A O 1
ATOM 1521 N N . THR A 1 195 ? 7.643 25.384 -5.602 1.00 68.25 195 THR A N 1
ATOM 1522 C CA . THR A 1 195 ? 8.669 26.176 -6.312 1.00 68.25 195 THR A CA 1
ATOM 1523 C C . THR A 1 195 ? 9.997 26.488 -5.608 1.00 68.25 195 THR A C 1
ATOM 1525 O O . THR A 1 195 ? 10.903 26.831 -6.349 1.00 68.25 195 THR A O 1
ATOM 1528 N N . GLU A 1 196 ? 10.231 26.343 -4.283 1.00 68.06 196 GLU A N 1
ATOM 1529 C CA . GLU A 1 196 ? 11.625 26.564 -3.789 1.00 68.06 196 GLU A CA 1
ATOM 1530 C C . GLU A 1 196 ? 12.069 25.913 -2.452 1.00 68.06 196 GLU A C 1
ATOM 1532 O O . GLU A 1 196 ? 12.956 25.059 -2.473 1.00 68.06 196 GLU A O 1
ATOM 1537 N N . TYR A 1 197 ? 11.510 26.237 -1.273 1.00 67.12 197 TYR A N 1
ATOM 1538 C CA . TYR A 1 197 ? 12.069 25.719 0.006 1.00 67.12 197 TYR A CA 1
ATOM 1539 C C . TYR A 1 197 ? 11.407 24.428 0.521 1.00 67.12 197 TYR A C 1
ATOM 1541 O O . TYR A 1 197 ? 12.105 23.512 0.965 1.00 67.12 197 TYR A O 1
ATOM 1549 N N . LYS A 1 198 ? 10.072 24.312 0.419 1.00 68.94 198 LYS A N 1
ATOM 1550 C CA . LYS A 1 198 ? 9.318 23.100 0.809 1.00 68.94 198 LYS A CA 1
ATOM 1551 C C . LYS A 1 198 ? 9.753 21.875 -0.015 1.00 68.94 198 LYS A C 1
ATOM 1553 O O . LYS A 1 198 ? 9.725 20.750 0.477 1.00 68.94 198 LYS A O 1
ATOM 1558 N N . TYR A 1 199 ? 10.246 22.118 -1.231 1.00 79.31 199 TYR A N 1
ATOM 1559 C CA . TYR A 1 199 ? 10.740 21.116 -2.173 1.00 79.31 199 TYR A CA 1
ATOM 1560 C C . TYR A 1 199 ? 11.791 20.183 -1.554 1.00 79.31 199 TYR A C 1
ATOM 1562 O O . TYR A 1 199 ? 11.674 18.966 -1.663 1.00 79.31 199 TYR A O 1
ATOM 1570 N N . LYS A 1 200 ? 12.797 20.723 -0.849 1.00 85.25 200 LYS A N 1
ATOM 1571 C CA . LYS A 1 200 ? 13.912 19.914 -0.318 1.00 85.25 200 LYS A CA 1
ATOM 1572 C C . LYS A 1 200 ? 13.451 18.896 0.722 1.00 85.25 200 LYS A C 1
ATOM 1574 O O . LYS A 1 200 ? 13.896 17.750 0.694 1.00 85.25 200 LYS A O 1
ATOM 1579 N N . VAL A 1 201 ? 12.549 19.309 1.613 1.00 86.88 201 VAL A N 1
ATOM 1580 C CA . VAL A 1 201 ? 11.986 18.425 2.641 1.00 86.88 201 VAL A CA 1
ATOM 1581 C C . VAL A 1 201 ? 11.146 17.339 1.982 1.00 86.88 201 VAL A C 1
ATOM 1583 O O . VAL A 1 201 ? 11.367 16.166 2.257 1.00 86.88 201 VAL A O 1
ATOM 1586 N N . LEU A 1 202 ? 10.257 17.697 1.052 1.00 89.50 202 LEU A N 1
ATOM 1587 C CA . LEU A 1 202 ? 9.417 16.722 0.353 1.00 89.50 202 LEU A CA 1
ATOM 1588 C C . LEU A 1 202 ? 10.244 15.712 -0.458 1.00 89.50 202 LEU A C 1
ATOM 1590 O O . LEU A 1 202 ? 9.949 14.519 -0.424 1.00 89.50 202 LEU A O 1
ATOM 1594 N N . VAL A 1 203 ? 11.315 16.152 -1.128 1.00 90.81 203 VAL A N 1
ATOM 1595 C CA . VAL A 1 203 ? 12.238 15.260 -1.852 1.00 90.81 203 VAL A CA 1
ATOM 1596 C C . VAL A 1 203 ? 12.941 14.292 -0.901 1.00 90.81 203 VAL A C 1
ATOM 1598 O O . VAL A 1 203 ? 13.008 13.098 -1.202 1.00 90.81 203 VAL A O 1
ATOM 1601 N N . ALA A 1 204 ? 13.426 14.773 0.247 1.00 90.88 204 ALA A N 1
ATOM 1602 C CA . ALA A 1 204 ? 14.043 13.917 1.260 1.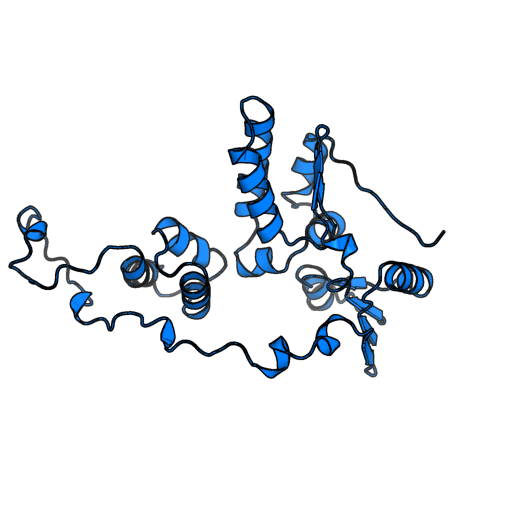00 90.88 204 ALA A CA 1
ATOM 1603 C C . ALA A 1 204 ? 13.033 12.910 1.837 1.00 90.88 204 ALA A C 1
ATOM 1605 O O . ALA A 1 204 ? 13.334 11.718 1.924 1.00 90.88 204 ALA A O 1
ATOM 1606 N N . MET A 1 205 ? 11.815 13.369 2.153 1.00 92.44 205 MET A N 1
ATOM 1607 C CA . MET A 1 205 ? 10.722 12.512 2.615 1.00 92.44 205 MET A CA 1
ATOM 1608 C C . MET A 1 205 ? 10.399 11.425 1.589 1.00 92.44 205 MET A C 1
ATOM 1610 O O . MET A 1 205 ? 10.332 10.248 1.941 1.00 92.44 205 MET A O 1
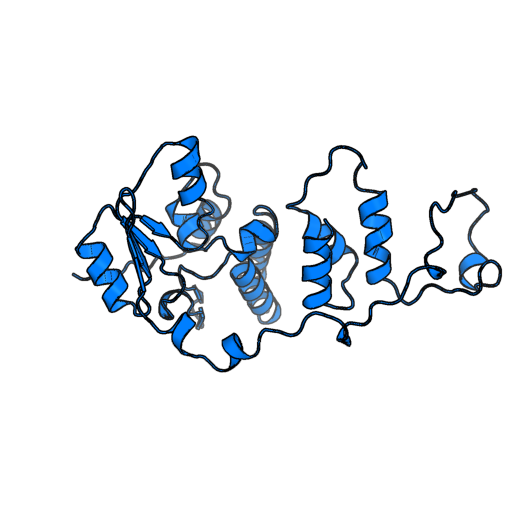ATOM 1614 N N . ARG A 1 206 ? 10.264 11.799 0.310 1.00 94.06 206 ARG A N 1
ATOM 1615 C CA . ARG A 1 206 ? 9.998 10.857 -0.781 1.00 94.06 206 ARG A CA 1
ATOM 1616 C C . ARG A 1 206 ? 11.113 9.824 -0.883 1.00 94.06 206 ARG A C 1
ATOM 1618 O O . ARG A 1 206 ? 10.806 8.640 -0.933 1.00 94.06 206 ARG A O 1
ATOM 1625 N N . GLY A 1 207 ? 12.376 10.256 -0.864 1.00 93.19 207 GLY A N 1
ATOM 1626 C CA . GLY A 1 207 ? 13.536 9.362 -0.925 1.00 93.19 207 GLY A CA 1
ATOM 1627 C C . GLY A 1 207 ? 13.510 8.296 0.171 1.00 93.19 207 GLY A C 1
ATOM 1628 O O . GLY A 1 207 ? 13.621 7.105 -0.126 1.00 93.19 207 GLY A O 1
ATOM 1629 N N . ILE A 1 208 ? 13.259 8.710 1.417 1.00 93.00 208 ILE A N 1
ATOM 1630 C CA . ILE A 1 208 ? 13.119 7.794 2.557 1.00 93.00 208 ILE A CA 1
ATOM 1631 C C . ILE A 1 208 ? 11.956 6.826 2.329 1.00 93.00 208 ILE A C 1
ATOM 1633 O O . ILE A 1 208 ? 12.156 5.616 2.373 1.00 93.00 208 ILE A O 1
ATOM 1637 N N . VAL A 1 209 ? 10.759 7.330 2.013 1.00 93.62 209 VAL A N 1
ATOM 1638 C CA . VAL A 1 209 ? 9.564 6.494 1.804 1.00 93.62 209 VAL A CA 1
ATOM 1639 C C . VAL A 1 209 ? 9.771 5.475 0.681 1.00 93.62 209 VAL A C 1
ATOM 1641 O O . VAL A 1 209 ? 9.390 4.313 0.834 1.00 93.62 209 VAL A O 1
ATOM 1644 N N . THR A 1 210 ? 10.418 5.865 -0.421 1.00 90.94 210 THR A N 1
ATOM 1645 C CA . THR A 1 210 ? 10.739 4.955 -1.534 1.00 90.94 210 THR A CA 1
ATOM 1646 C C . THR A 1 210 ? 11.799 3.914 -1.179 1.00 90.94 210 THR A C 1
ATOM 1648 O O . THR A 1 210 ? 11.812 2.845 -1.785 1.00 90.94 210 THR A O 1
ATOM 1651 N N . GLY A 1 211 ? 12.649 4.194 -0.187 1.00 91.56 211 GLY A N 1
ATOM 1652 C CA . GLY A 1 211 ? 13.642 3.257 0.340 1.00 91.56 211 GLY A CA 1
ATOM 1653 C C . GLY A 1 211 ? 13.078 2.246 1.345 1.00 91.56 211 GLY A C 1
ATOM 1654 O O . GLY A 1 211 ? 13.719 1.231 1.611 1.00 91.56 211 GLY A O 1
ATOM 1655 N N . ILE A 1 212 ? 11.875 2.473 1.887 1.00 93.31 212 ILE A N 1
ATOM 1656 C CA . ILE A 1 212 ? 11.265 1.555 2.857 1.00 93.31 212 ILE A CA 1
ATOM 1657 C C . ILE A 1 212 ? 10.811 0.277 2.144 1.00 93.31 212 ILE A C 1
ATOM 1659 O O . ILE A 1 212 ? 9.839 0.286 1.385 1.00 93.31 212 ILE A O 1
ATOM 1663 N N . ALA A 1 213 ? 11.458 -0.846 2.466 1.00 93.88 213 ALA A N 1
ATOM 1664 C CA . ALA A 1 213 ? 11.112 -2.191 1.995 1.00 93.88 213 ALA A CA 1
ATOM 1665 C C . ALA A 1 213 ? 10.986 -2.299 0.454 1.00 93.88 213 ALA A C 1
ATOM 1667 O O . ALA A 1 213 ? 11.605 -1.544 -0.285 1.00 93.88 213 ALA A O 1
ATOM 1668 N N . GLY A 1 214 ? 10.225 -3.278 -0.047 1.00 95.81 214 GLY A N 1
ATOM 1669 C CA . GLY A 1 214 ? 9.864 -3.393 -1.466 1.00 95.81 214 GLY A CA 1
ATOM 1670 C C . GLY A 1 214 ? 8.433 -2.926 -1.749 1.00 95.81 214 GLY A C 1
ATOM 1671 O O . GLY A 1 214 ? 7.633 -2.742 -0.826 1.00 95.81 214 GLY A O 1
ATOM 1672 N N . HIS A 1 215 ? 8.075 -2.811 -3.033 1.00 95.19 215 HIS A N 1
ATOM 1673 C CA . HIS A 1 215 ? 6.736 -2.395 -3.484 1.00 95.19 215 HIS A CA 1
ATOM 1674 C C . HIS A 1 215 ? 5.596 -3.184 -2.829 1.00 95.19 215 HIS A C 1
ATOM 1676 O O . HIS A 1 215 ? 4.592 -2.607 -2.430 1.00 95.19 215 HIS A O 1
ATOM 1682 N N . GLN A 1 216 ? 5.763 -4.495 -2.660 1.00 96.81 216 GLN A N 1
ATOM 1683 C CA . GLN A 1 216 ? 4.767 -5.388 -2.068 1.00 96.81 216 GLN A CA 1
ATOM 1684 C C . GLN A 1 216 ? 4.401 -4.963 -0.643 1.00 96.81 216 GLN A C 1
ATOM 1686 O O . GLN A 1 216 ? 3.229 -4.967 -0.282 1.00 96.81 216 GLN A O 1
ATOM 1691 N N . ILE A 1 217 ? 5.401 -4.569 0.152 1.00 97.12 217 ILE A N 1
ATOM 1692 C CA . ILE A 1 217 ? 5.191 -4.078 1.514 1.00 97.12 217 ILE A CA 1
ATOM 1693 C C . ILE A 1 217 ? 4.600 -2.672 1.472 1.00 97.12 217 ILE A C 1
ATOM 1695 O O . ILE A 1 217 ? 3.602 -2.429 2.146 1.00 97.12 217 ILE A O 1
ATOM 1699 N N . ARG A 1 218 ? 5.153 -1.759 0.663 1.00 97.00 218 ARG A N 1
ATOM 1700 C CA . ARG A 1 218 ? 4.663 -0.370 0.584 1.00 97.00 218 ARG A CA 1
ATOM 1701 C C . ARG A 1 218 ? 3.216 -0.260 0.098 1.00 97.00 218 ARG A C 1
ATOM 1703 O O . ARG A 1 218 ? 2.502 0.624 0.560 1.00 97.00 218 ARG A O 1
ATOM 1710 N N . ASN A 1 219 ? 2.775 -1.164 -0.775 1.00 97.44 219 ASN A N 1
ATOM 1711 C CA . ASN A 1 219 ? 1.414 -1.188 -1.320 1.00 97.44 219 ASN A CA 1
ATOM 1712 C C . ASN A 1 219 ? 0.341 -1.573 -0.293 1.00 97.44 219 ASN A C 1
ATOM 1714 O O . ASN A 1 219 ? -0.839 -1.380 -0.563 1.00 97.44 219 ASN A O 1
ATOM 1718 N N . VAL A 1 220 ? 0.721 -2.114 0.869 1.00 97.62 220 VAL A N 1
ATOM 1719 C CA . VAL A 1 220 ? -0.234 -2.508 1.920 1.00 97.62 220 VAL A CA 1
ATOM 1720 C C . VAL A 1 220 ? 0.078 -1.876 3.274 1.00 97.62 220 VAL A C 1
ATOM 1722 O O . VAL A 1 220 ? -0.836 -1.615 4.052 1.00 97.62 220 VAL A O 1
ATOM 1725 N N . ALA A 1 221 ? 1.350 -1.609 3.581 1.00 96.94 221 ALA A N 1
ATOM 1726 C CA . ALA A 1 221 ? 1.759 -0.956 4.815 1.00 96.94 221 ALA A CA 1
ATOM 1727 C C . ALA A 1 221 ? 1.174 0.457 4.870 1.00 96.94 221 ALA A C 1
ATOM 1729 O O . ALA A 1 221 ? 1.389 1.256 3.968 1.00 96.94 221 ALA A O 1
ATOM 1730 N N . SER A 1 222 ? 0.447 0.754 5.939 1.00 97.19 222 SER A N 1
ATOM 1731 C CA . SER A 1 222 ? -0.185 2.052 6.167 1.00 97.19 222 SER A CA 1
ATOM 1732 C C . SER A 1 222 ? 0.741 3.021 6.893 1.00 97.19 222 SER A C 1
ATOM 1734 O O . SER A 1 222 ? 1.504 2.581 7.760 1.00 97.19 222 SER A O 1
ATOM 1736 N N . LEU A 1 223 ? 0.577 4.319 6.648 1.00 95.81 223 LEU A N 1
ATOM 1737 C CA . LEU A 1 223 ? 1.296 5.396 7.326 1.00 95.81 223 LEU A CA 1
ATOM 1738 C C . LEU A 1 223 ? 1.170 5.306 8.856 1.00 95.81 223 LEU A C 1
ATOM 1740 O O . LEU A 1 223 ? 2.182 5.169 9.544 1.00 95.81 223 LEU A O 1
ATOM 1744 N N . ALA A 1 224 ? -0.054 5.276 9.398 1.00 95.44 224 ALA A N 1
ATOM 1745 C CA . ALA A 1 224 ? -0.249 5.182 10.848 1.00 95.44 224 ALA A CA 1
ATOM 1746 C C . ALA A 1 224 ? 0.270 3.856 11.414 1.00 95.44 224 ALA A C 1
ATOM 1748 O O . ALA A 1 224 ? 0.863 3.836 12.485 1.00 95.44 224 ALA A O 1
ATOM 1749 N N . GLY A 1 225 ? 0.107 2.746 10.688 1.00 94.25 225 GLY A N 1
ATOM 1750 C CA . GLY A 1 225 ? 0.680 1.457 11.087 1.00 94.25 225 GLY A CA 1
ATOM 1751 C C . GLY A 1 225 ? 2.208 1.487 11.209 1.00 94.25 225 GLY A C 1
ATOM 1752 O O . GLY A 1 225 ? 2.748 0.902 12.145 1.00 94.25 225 GLY A O 1
ATOM 1753 N N . ASN A 1 226 ? 2.903 2.192 10.310 1.00 93.81 226 ASN A N 1
ATOM 1754 C CA . ASN A 1 226 ? 4.352 2.379 10.391 1.00 93.81 226 ASN A CA 1
ATOM 1755 C C . ASN A 1 226 ? 4.748 3.230 11.613 1.00 93.81 226 ASN A C 1
ATOM 1757 O O . ASN A 1 226 ? 5.650 2.840 12.355 1.00 93.81 226 ASN A O 1
ATOM 1761 N N . ILE A 1 227 ? 4.023 4.327 11.862 1.00 93.50 227 ILE A N 1
ATOM 1762 C CA . ILE A 1 227 ? 4.242 5.216 13.014 1.00 93.50 227 ILE A CA 1
ATOM 1763 C C . ILE A 1 227 ? 3.995 4.476 14.336 1.00 93.50 227 ILE A C 1
ATOM 1765 O O . ILE A 1 227 ? 4.849 4.490 15.214 1.00 93.50 227 ILE A O 1
ATOM 1769 N N . LEU A 1 228 ? 2.849 3.801 14.474 1.00 91.50 228 LEU A N 1
ATOM 1770 C CA . LEU A 1 228 ? 2.407 3.159 15.719 1.00 91.50 228 LEU A CA 1
ATOM 1771 C C . LEU A 1 228 ? 3.170 1.879 16.056 1.00 91.50 228 LEU A C 1
ATOM 1773 O O . LEU A 1 228 ? 3.271 1.525 17.229 1.00 91.50 228 LEU A O 1
ATOM 1777 N N . TRP A 1 229 ? 3.694 1.164 15.056 1.00 87.19 229 TRP A N 1
ATOM 1778 C CA . TRP A 1 229 ? 4.590 0.042 15.337 1.00 87.19 229 TRP A CA 1
ATOM 1779 C C . TRP A 1 229 ? 5.899 0.524 15.977 1.00 87.19 229 TRP A C 1
ATOM 1781 O O . TRP A 1 229 ? 6.500 -0.235 16.736 1.00 87.19 229 TRP A O 1
ATOM 1791 N N . ALA A 1 230 ? 6.294 1.781 15.709 1.00 71.00 230 ALA A N 1
ATOM 1792 C CA . ALA A 1 230 ? 7.321 2.545 16.422 1.00 71.00 230 ALA A CA 1
ATOM 1793 C C . ALA A 1 230 ? 8.604 1.753 16.724 1.00 71.00 230 ALA A C 1
ATOM 1795 O O . ALA A 1 230 ? 9.189 1.866 17.801 1.00 71.00 230 ALA A O 1
ATOM 1796 N N . HIS A 1 231 ? 9.046 0.915 15.782 1.00 75.62 231 HIS A N 1
ATOM 1797 C CA . HIS A 1 231 ? 10.272 0.151 15.964 1.00 75.62 231 HIS A CA 1
ATOM 1798 C C . HIS A 1 231 ? 11.459 1.110 16.096 1.00 75.62 231 HIS A C 1
ATOM 1800 O O . HIS A 1 231 ? 11.510 2.124 15.401 1.00 75.62 231 HIS A O 1
ATOM 1806 N N . HIS A 1 232 ? 12.459 0.757 16.907 1.00 77.50 232 HIS A N 1
ATOM 1807 C CA . HIS A 1 232 ? 13.679 1.559 17.121 1.00 77.50 232 HIS A CA 1
ATOM 1808 C C . HIS A 1 232 ? 14.488 1.862 15.842 1.00 77.50 232 HIS A C 1
ATOM 1810 O O . HIS A 1 232 ? 15.462 2.604 15.888 1.00 77.50 232 HIS A O 1
ATOM 1816 N N . HIS A 1 233 ? 14.091 1.289 14.706 1.00 82.38 233 HIS A N 1
ATOM 1817 C CA . HIS A 1 233 ? 14.707 1.466 13.392 1.00 82.38 233 HIS A CA 1
ATOM 1818 C C . HIS A 1 233 ? 13.686 1.966 12.359 1.00 82.38 233 HIS A C 1
ATOM 1820 O O . HIS A 1 233 ? 13.784 1.629 11.187 1.00 82.38 233 HIS A O 1
ATOM 1826 N N . SER A 1 234 ? 12.641 2.684 12.788 1.00 89.62 234 SER A N 1
ATOM 1827 C CA . SER A 1 234 ? 11.723 3.326 11.846 1.00 89.62 234 SER A CA 1
ATOM 1828 C C . SER A 1 234 ? 12.450 4.451 11.117 1.00 89.62 234 SER A C 1
ATOM 1830 O O . SER A 1 234 ? 12.944 5.372 11.761 1.00 89.62 234 SER A O 1
ATOM 1832 N N . ASP A 1 235 ? 12.469 4.398 9.787 1.00 91.25 235 ASP A N 1
ATOM 1833 C CA . ASP A 1 235 ? 13.020 5.475 8.957 1.00 91.25 235 ASP A CA 1
ATOM 1834 C C . ASP A 1 235 ? 12.086 6.697 8.904 1.00 91.25 235 ASP A C 1
ATOM 1836 O O . ASP A 1 235 ? 12.521 7.828 8.693 1.00 91.25 235 ASP A O 1
ATOM 1840 N N . LEU A 1 236 ? 10.783 6.481 9.117 1.00 90.50 236 LEU A N 1
ATOM 1841 C CA . LEU A 1 236 ? 9.752 7.501 8.931 1.00 90.50 236 LEU A CA 1
ATOM 1842 C C . LEU A 1 236 ? 9.492 8.335 10.191 1.00 90.50 236 LEU A C 1
ATOM 1844 O O . LEU A 1 236 ? 9.224 9.529 10.092 1.00 90.50 236 LEU A O 1
ATOM 1848 N N . VAL A 1 237 ? 9.578 7.737 11.382 1.00 91.88 237 VAL A N 1
ATOM 1849 C CA . VAL A 1 237 ? 9.330 8.455 12.647 1.00 91.88 237 VAL A CA 1
ATOM 1850 C C . VAL A 1 237 ? 10.331 9.601 12.880 1.00 91.88 237 VAL A C 1
ATOM 1852 O O . VAL A 1 237 ? 9.873 10.706 13.176 1.00 91.88 237 VAL A O 1
ATOM 1855 N N . PRO A 1 238 ? 11.660 9.420 12.709 1.00 91.38 238 PRO A N 1
ATOM 1856 C CA . PRO A 1 238 ? 12.629 10.508 12.865 1.00 91.38 238 PRO A CA 1
ATOM 1857 C C . PRO A 1 238 ? 12.372 11.665 11.900 1.00 91.38 238 PRO A C 1
ATOM 1859 O O . PRO A 1 238 ? 12.480 12.828 12.277 1.00 91.38 238 PRO A O 1
ATOM 1862 N N . LEU A 1 239 ? 11.983 11.342 10.666 1.00 89.00 239 LEU A N 1
ATOM 1863 C CA . LEU A 1 239 ? 11.656 12.313 9.631 1.00 89.00 239 LEU A CA 1
ATOM 1864 C C . LEU A 1 239 ? 10.436 13.160 10.016 1.00 89.00 239 LEU A C 1
ATOM 1866 O O . LEU A 1 239 ? 10.523 14.384 9.997 1.00 89.00 239 LEU A O 1
ATOM 1870 N N . LEU A 1 240 ? 9.332 12.520 10.417 1.00 91.62 240 LEU A N 1
ATOM 1871 C CA . LEU A 1 240 ? 8.112 13.212 10.853 1.00 91.62 240 LEU A CA 1
ATOM 1872 C C . LEU A 1 240 ? 8.355 14.079 12.097 1.00 91.62 240 LEU A C 1
ATOM 1874 O O . LEU A 1 240 ? 7.811 15.177 12.212 1.00 91.62 240 LEU A O 1
ATOM 1878 N N . MET A 1 241 ? 9.204 13.604 13.011 1.00 92.38 241 MET A N 1
ATOM 1879 C CA . MET A 1 241 ? 9.619 14.364 14.190 1.00 92.38 241 MET A CA 1
ATOM 1880 C C . MET A 1 241 ? 10.438 15.602 13.800 1.00 92.38 241 MET A C 1
ATOM 1882 O O . MET A 1 241 ? 10.162 16.694 14.292 1.00 92.38 241 MET A O 1
ATOM 1886 N N . ALA A 1 242 ? 11.400 15.457 12.882 1.00 91.31 242 ALA A N 1
ATOM 1887 C CA . ALA A 1 242 ? 12.234 16.559 12.402 1.00 91.31 242 ALA A CA 1
ATOM 1888 C C . ALA A 1 242 ? 11.434 17.626 11.638 1.00 91.31 242 ALA A C 1
ATOM 1890 O O . ALA A 1 242 ? 11.772 18.807 11.700 1.00 91.31 242 ALA A O 1
ATOM 1891 N N . THR A 1 243 ? 10.362 17.235 10.946 1.00 89.38 243 THR A N 1
ATOM 1892 C CA . THR A 1 243 ? 9.471 18.170 10.243 1.00 89.38 243 THR A CA 1
ATOM 1893 C C . THR A 1 243 ? 8.383 18.776 11.125 1.00 89.38 243 THR A C 1
ATOM 1895 O O . THR A 1 243 ? 7.557 19.531 10.616 1.00 89.38 243 THR A O 1
ATOM 1898 N N . GLY A 1 244 ? 8.352 18.461 12.425 1.00 92.06 244 GLY A N 1
ATOM 1899 C CA . GLY A 1 244 ? 7.330 18.971 13.342 1.00 92.06 244 GLY A CA 1
ATOM 1900 C C . GLY A 1 244 ? 5.914 18.521 12.973 1.00 92.06 244 GLY A C 1
ATOM 1901 O O . GLY A 1 244 ? 4.955 19.259 13.197 1.00 92.06 244 GLY A O 1
ATOM 1902 N N . SER A 1 245 ? 5.775 17.339 12.366 1.00 93.12 245 SER A N 1
ATOM 1903 C CA . SER A 1 245 ? 4.473 16.807 11.967 1.00 93.12 245 SER A CA 1
ATOM 1904 C C . SER A 1 245 ? 3.599 16.529 13.189 1.00 93.12 245 SER A C 1
ATOM 1906 O O . SER A 1 245 ? 4.068 16.023 14.209 1.00 93.12 245 SER A O 1
ATOM 1908 N N . THR A 1 246 ? 2.308 16.826 13.076 1.00 94.94 246 THR A N 1
ATOM 1909 C CA . THR A 1 246 ? 1.321 16.592 14.134 1.00 94.94 246 THR A CA 1
ATOM 1910 C C . THR A 1 246 ? 0.503 15.334 13.849 1.00 94.94 246 THR A C 1
ATOM 1912 O O . THR A 1 246 ? 0.309 14.943 12.699 1.00 94.94 246 THR A O 1
ATOM 1915 N N . ILE A 1 247 ? 0.030 14.676 14.910 1.00 95.25 247 ILE A N 1
ATOM 1916 C CA . ILE A 1 247 ? -0.831 13.492 14.821 1.00 95.25 247 ILE A CA 1
ATOM 1917 C C . ILE A 1 247 ? -2.173 13.839 15.459 1.00 95.25 247 ILE A C 1
ATOM 1919 O O . ILE A 1 247 ? -2.230 14.189 16.637 1.00 95.25 247 ILE A O 1
ATOM 1923 N N . THR A 1 248 ? -3.254 13.707 14.695 1.00 95.50 248 THR A N 1
ATOM 1924 C CA . THR A 1 248 ? -4.618 13.821 15.217 1.00 95.50 248 THR A CA 1
ATOM 1925 C C . THR A 1 248 ? -5.064 12.465 15.749 1.00 95.50 248 THR A C 1
ATOM 1927 O O . THR A 1 248 ? -5.121 11.485 15.007 1.00 95.50 248 THR A O 1
ATOM 1930 N N . LEU A 1 249 ? -5.377 12.405 17.042 1.00 95.56 249 LEU A N 1
ATOM 1931 C CA . LEU A 1 249 ? -5.960 11.231 17.684 1.00 95.56 249 LEU A CA 1
ATOM 1932 C C . LEU A 1 249 ? -7.455 11.463 17.880 1.00 95.56 249 LEU A C 1
ATOM 1934 O O . LEU A 1 249 ? -7.873 12.566 18.222 1.00 95.56 249 LEU A O 1
ATOM 1938 N N . ILE A 1 250 ? -8.249 10.419 17.661 1.00 95.00 250 ILE A N 1
ATOM 1939 C CA . ILE A 1 250 ? -9.702 10.462 17.808 1.00 95.00 250 ILE A CA 1
ATOM 1940 C C . ILE A 1 250 ? -10.121 9.312 18.717 1.00 95.00 250 ILE A C 1
ATOM 1942 O O . ILE A 1 250 ? -9.600 8.196 18.633 1.00 95.00 250 ILE A O 1
ATOM 1946 N N . SER A 1 251 ? -11.060 9.616 19.597 1.00 94.50 251 SER A N 1
ATOM 1947 C CA . SER A 1 251 ? -11.632 8.735 20.601 1.00 94.50 251 SER A CA 1
ATOM 1948 C C . SER A 1 251 ? -13.159 8.824 20.507 1.00 94.50 251 SER A C 1
ATOM 1950 O O . SER A 1 251 ? -13.696 9.699 19.830 1.00 94.50 251 SER A O 1
ATOM 1952 N N . LYS A 1 252 ? -13.868 7.871 21.118 1.00 91.75 252 LYS A N 1
ATOM 1953 C CA . LYS A 1 252 ? -15.327 7.971 21.264 1.00 91.75 252 LYS A CA 1
ATOM 1954 C C . LYS A 1 252 ? -15.715 9.035 22.301 1.00 91.75 252 LYS A C 1
ATOM 1956 O O . LYS A 1 252 ? -16.762 9.656 22.146 1.00 91.75 252 LYS A O 1
ATOM 1961 N N . GLU A 1 253 ? -14.908 9.154 23.356 1.00 75.75 253 GLU A N 1
ATOM 1962 C CA . GLU A 1 253 ? -14.993 10.180 24.405 1.00 75.75 253 GLU A CA 1
ATOM 1963 C C . GLU A 1 253 ? -14.357 11.488 23.941 1.00 75.75 253 GLU A C 1
ATOM 1965 O O . GLU A 1 253 ? -13.294 11.396 23.272 1.00 75.75 253 GLU A O 1
#

Radius of gyration: 23.26 Å; chains: 1; bounding box: 55×47×66 Å

Sequence (253 aa):
MVMSMSTLLRNKPKPKEEEVENIFQGNLCRCTGYRPILEGFKTFSKDEPCCMGSKCCKNQTRNEEHVLDVAEPCDFVPVDTTQEPIFPPELKISNGFGTKFLTFKSERVTWLRPVFLKDLLELKSKYPNARIVIGNTAVGLDTKYRKAHAQVMIAATHVPELHEVAVSDTGIHIGGAVTLARFGEILTEAIENTTEYKYKVLVAMRGIVTGIAGHQIRNVASLAGNILWAHHHSDLVPLLMATGSTITLISKE

Secondary structure (DSSP, 8-state):
-HHHHHHHHHH-SS--HHHHHHTTTT---SSS-SHHHHHHHGGGGSS---TTGGG-GGGTT--------SS-GGGSPPP-GGGSPPPPHHHHH-THHHHS-EEEE-SS-EEEE-SSHHHHHHHHHH-TTPEEESS-TTHHHHHHHS----SEEEE-TT-GGGG-EEEETTEEEE-TT-BHHHHHHHHHHHHHT--SSHHHHHHHHHHHHHHSS-HHHHTT-BHHHHHHH--TT-SHHHHHHHTT---------

pLDDT: mean 89.25, std 11.41, range [43.38, 98.31]

InterPro domains:
  IPR002346 Molybdopterin dehydrogenase, FAD-binding [PF00941] (109-252)
  IPR002888 [2Fe-2S]-binding [PF01799] (1-41)
  IPR016166 FAD-binding domain, PCMH-type [PS51387] (104-253)
  IPR016167 FAD-binding, type PCMH, subdomain 1 [G3DSA:3.30.43.10] (98-159)
  IPR016169 FAD-binding, type PCMH, subdomain 2 [G3DSA:3.30.465.10] (160-253)
  IPR016208 Aldehyde oxidase/xanthine dehydrogenase-like [PTHR45444] (1-253)
  IPR036318 FAD-binding, type PCMH-like superfamily [SSF56176] (72-252)
  IPR036884 [2Fe-2S]-binding domain superfamily [SSF47741] (1-89)

Foldseek 3Di:
DVVLLVVVCLVPVADALVSLVQSCLQPDDDPPPCVVVSVVSCCSNDDPDPPPVVPDPVNPPDDPPPPPPVDDSNVDDDDDSVPPDDDDPCVVVDPPVLQDWDWDDDPQAIETEDQEPLVVQVVCVVPVPEAEDWLCPLVVCCVPPVVPGDRYHYDDNNHVQQQDWDQDPVGIDGHQNHFLVVVLVVLVVVLVVDDDDVNVLSVVLSVLSSPPGGPSRRVTHTNNNLVVSPPPPRSNNVSCVVVVHDDDDDHPD